Protein AF-A0A7C6S6N4-F1 (afdb_monomer_lite)

Foldseek 3Di:
DDADPVRHDDPVVVVVVVLVVLLVVCVLLPNDLVVNCVVNVHDSVVSVVVSVVCCVVCVVSVVLLVVLLVCCCVVQWAAAPVGDIDGQVLSVDDQKDKFFQDQDQPDPDVPDPPGDRDRDDDPVVVVVLVVQCVPDDPVSNVVSQVVCVVVRMHMDGSNVSNSVSSSVRSNCHVLVNQVQLQVQLVVLCVPDPVCVVQVWDFDDDDRNDTDIDGDLVCQVVNQVVSQVSSQVSCVVDPDRDGDDGFDAPDVVHDGDPRD

pLDDT: mean 85.21, std 11.2, range [48.12, 97.06]

Sequence (259 aa):
MEFRPDGTINPEGAARRQKSKAIVLGVCYGKGVPAIAEDLGISREEAQQIYDQIMRAFPGLERFMIESQNMARELGYVDTVWGRKRRLPNMQLDRYEFTYSGKTSANFDPLDFDQEVSNEVPEGIKRKYSAMLDRASWSEKQRIIAQARTEGIIIKDNSGLIAEATRQCVNSRIQGSAADMTKKAMLLVGKDSQLREWGFRLLLTVHDELIGECPKENAKQVAERFSALMIEAAKDLDVPSKCDVVITERWYGDPLDIA

Structure (mmCIF, N/CA/C/O backbone):
data_AF-A0A7C6S6N4-F1
#
_entry.id   AF-A0A7C6S6N4-F1
#
loop_
_atom_site.group_PDB
_atom_site.id
_atom_site.type_symbol
_atom_site.label_atom_id
_atom_site.label_alt_id
_atom_site.label_comp_id
_atom_site.label_asym_id
_atom_site.label_entity_id
_atom_site.label_seq_id
_atom_site.pdbx_PDB_ins_code
_atom_site.Cartn_x
_atom_site.Cartn_y
_atom_site.Cartn_z
_atom_site.occupancy
_atom_site.B_iso_or_equiv
_atom_site.auth_seq_id
_atom_site.auth_comp_id
_atom_site.auth_asym_id
_atom_site.auth_atom_id
_atom_site.pdbx_PDB_model_num
ATOM 1 N N . MET A 1 1 ? 14.854 18.339 -9.910 1.00 53.81 1 MET A N 1
ATOM 2 C CA . MET A 1 1 ? 15.479 19.412 -9.109 1.00 53.81 1 MET A CA 1
ATOM 3 C C . MET A 1 1 ? 14.555 20.609 -9.198 1.00 53.81 1 MET A C 1
ATOM 5 O O . MET A 1 1 ? 13.972 20.792 -10.260 1.00 53.81 1 MET A O 1
ATOM 9 N N . GLU A 1 2 ? 14.341 21.356 -8.115 1.00 54.84 2 GLU A N 1
ATOM 10 C CA . GLU A 1 2 ? 13.719 22.675 -8.272 1.00 54.84 2 GLU A CA 1
ATOM 11 C C . GLU A 1 2 ? 14.791 23.594 -8.846 1.00 54.84 2 GLU A C 1
ATOM 13 O O . GLU A 1 2 ? 15.892 23.683 -8.300 1.00 54.84 2 GLU A O 1
ATOM 18 N N . PHE A 1 3 ? 14.481 24.217 -9.972 1.00 64.62 3 PHE A N 1
ATOM 19 C CA . PHE A 1 3 ? 15.328 25.234 -10.563 1.00 64.62 3 PHE A CA 1
ATOM 20 C C . PHE A 1 3 ? 14.752 26.585 -10.172 1.00 64.62 3 PHE A C 1
ATOM 22 O O . PHE A 1 3 ? 13.534 26.781 -10.186 1.00 64.62 3 PHE A O 1
ATOM 29 N N . ARG A 1 4 ? 15.622 27.509 -9.781 1.00 69.25 4 ARG A N 1
ATOM 30 C CA . ARG A 1 4 ? 15.234 28.911 -9.661 1.00 69.25 4 ARG A CA 1
ATOM 31 C C . ARG A 1 4 ? 14.822 29.434 -11.050 1.00 69.25 4 ARG A C 1
ATOM 33 O O . ARG A 1 4 ? 15.169 28.819 -12.059 1.00 69.25 4 ARG A O 1
ATOM 40 N N . PRO A 1 5 ? 14.104 30.568 -11.135 1.00 68.25 5 PRO A N 1
ATOM 41 C CA . PRO A 1 5 ? 13.734 31.174 -12.418 1.00 68.25 5 PRO A CA 1
ATOM 42 C C . PRO A 1 5 ? 14.927 31.455 -13.351 1.00 68.25 5 PRO A C 1
ATOM 44 O O . PRO A 1 5 ? 14.743 31.591 -14.554 1.00 68.25 5 PRO A O 1
ATOM 47 N N . ASP A 1 6 ? 16.141 31.521 -12.798 1.00 72.62 6 ASP A N 1
ATOM 48 C CA . ASP A 1 6 ? 17.414 31.701 -13.504 1.00 72.62 6 ASP A CA 1
ATOM 49 C C . ASP A 1 6 ? 18.061 30.383 -13.993 1.00 72.62 6 ASP A C 1
ATOM 51 O O . ASP A 1 6 ? 19.164 30.402 -14.533 1.00 72.62 6 ASP A O 1
ATOM 55 N N . GLY A 1 7 ? 17.405 29.232 -13.800 1.00 67.81 7 GLY A N 1
ATOM 56 C CA . GLY A 1 7 ? 17.907 27.916 -14.205 1.00 67.81 7 GLY A CA 1
ATOM 57 C C . GLY A 1 7 ? 18.947 27.302 -13.261 1.00 67.81 7 GLY A C 1
ATOM 58 O O . GLY A 1 7 ? 19.410 26.189 -13.512 1.00 67.81 7 GLY A O 1
ATOM 59 N N . THR A 1 8 ? 19.304 27.969 -12.157 1.00 74.56 8 THR A N 1
ATOM 60 C CA . THR A 1 8 ? 20.223 27.405 -11.159 1.00 74.56 8 THR A CA 1
ATOM 61 C C . THR A 1 8 ? 19.518 26.389 -10.263 1.00 74.56 8 THR A C 1
ATOM 63 O O . THR A 1 8 ? 18.335 26.522 -9.935 1.00 74.56 8 THR A O 1
ATOM 66 N N . ILE A 1 9 ? 20.240 25.340 -9.857 1.00 69.56 9 ILE A N 1
ATOM 67 C CA . ILE A 1 9 ? 19.709 24.314 -8.953 1.00 69.56 9 ILE A CA 1
ATOM 68 C C . ILE A 1 9 ? 19.449 24.962 -7.593 1.00 69.56 9 ILE A C 1
ATOM 70 O O . ILE A 1 9 ? 20.357 25.541 -6.999 1.00 69.56 9 ILE A O 1
ATOM 74 N N . ASN A 1 10 ? 18.223 24.839 -7.083 1.00 73.62 10 ASN A N 1
ATOM 75 C CA . ASN A 1 10 ? 17.891 25.248 -5.728 1.00 73.62 10 ASN A CA 1
ATOM 76 C C . ASN A 1 10 ? 18.222 24.109 -4.741 1.00 73.62 10 ASN A C 1
ATOM 78 O O . ASN A 1 10 ? 17.453 23.142 -4.664 1.00 73.62 10 ASN A O 1
ATOM 82 N N . PRO A 1 11 ? 19.319 24.191 -3.959 1.00 70.00 11 PRO A N 1
ATOM 83 C CA . PRO A 1 11 ? 19.651 23.163 -2.973 1.00 70.00 11 PRO A CA 1
ATOM 84 C C . PRO A 1 11 ? 18.574 23.032 -1.883 1.00 70.00 11 PRO A C 1
ATOM 86 O O . PRO A 1 11 ? 18.312 21.927 -1.409 1.00 70.00 11 PRO A O 1
ATOM 89 N N . GLU A 1 12 ? 17.866 24.117 -1.551 1.00 74.25 12 GLU A N 1
ATOM 90 C CA . GLU A 1 12 ? 16.744 24.085 -0.601 1.00 74.25 12 GLU A CA 1
ATOM 91 C C . GLU A 1 12 ? 15.544 23.303 -1.148 1.00 74.25 12 GLU A C 1
ATOM 93 O O . GLU A 1 12 ? 14.796 22.684 -0.389 1.00 74.25 12 GLU A O 1
ATOM 98 N N . GLY A 1 13 ? 15.391 23.254 -2.473 1.00 72.69 13 GLY A N 1
ATOM 99 C CA . GLY A 1 13 ? 14.337 22.495 -3.137 1.00 72.69 13 GLY A CA 1
ATOM 100 C C . GLY A 1 13 ? 14.489 20.985 -2.962 1.00 72.69 13 GLY A C 1
ATOM 101 O O . GLY A 1 13 ? 13.494 20.268 -2.873 1.00 72.69 13 GLY A O 1
ATOM 102 N N . ALA A 1 14 ? 15.722 20.478 -2.840 1.00 73.31 14 ALA A N 1
ATOM 103 C CA . ALA A 1 14 ? 15.957 19.068 -2.529 1.00 73.31 14 ALA A CA 1
ATOM 104 C C . ALA A 1 14 ? 15.468 18.719 -1.111 1.00 73.31 14 ALA A C 1
ATOM 106 O O . ALA A 1 14 ? 14.735 17.742 -0.936 1.00 73.31 14 ALA A O 1
ATOM 107 N N . ALA A 1 15 ? 15.795 19.561 -0.125 1.00 76.38 15 ALA A N 1
ATOM 108 C CA . ALA A 1 15 ? 15.336 19.403 1.255 1.00 76.38 15 ALA A CA 1
ATOM 109 C C . ALA A 1 15 ? 13.809 19.547 1.368 1.00 76.38 15 ALA A C 1
ATOM 111 O O . ALA A 1 15 ? 13.148 18.736 2.022 1.00 76.38 15 ALA A O 1
ATOM 112 N N . ARG A 1 16 ? 13.220 20.532 0.676 1.00 78.75 16 ARG A N 1
ATOM 113 C CA . ARG A 1 16 ? 11.764 20.716 0.608 1.00 78.75 16 ARG A CA 1
ATOM 114 C C . ARG A 1 16 ? 11.074 19.504 -0.012 1.00 78.75 16 ARG A C 1
ATOM 116 O O . ARG A 1 16 ? 10.134 18.981 0.578 1.00 78.75 16 ARG A O 1
ATOM 123 N N . ARG A 1 17 ? 11.575 19.002 -1.146 1.00 80.31 17 ARG A N 1
ATOM 124 C CA . ARG A 1 17 ? 11.053 17.795 -1.804 1.00 80.31 17 ARG A CA 1
ATOM 125 C C . ARG A 1 17 ? 11.092 16.587 -0.876 1.00 80.31 17 ARG A C 1
ATOM 127 O O . ARG A 1 17 ? 10.136 15.817 -0.852 1.00 80.31 17 ARG A O 1
ATOM 134 N N . GLN A 1 18 ? 12.175 16.410 -0.121 1.00 76.56 18 GLN A N 1
ATOM 135 C CA . GLN A 1 18 ? 12.293 15.307 0.829 1.00 76.56 18 GLN A CA 1
ATOM 136 C C . GLN A 1 18 ? 11.229 15.398 1.930 1.00 76.56 18 GLN A C 1
ATOM 138 O O . GLN A 1 18 ? 10.544 14.407 2.186 1.00 76.56 18 GLN A O 1
ATOM 143 N N . LYS A 1 19 ? 11.020 16.591 2.507 1.00 78.56 19 LYS A N 1
ATOM 144 C CA . LYS A 1 19 ? 9.951 16.840 3.490 1.00 78.56 19 LYS A CA 1
ATOM 145 C C . LYS A 1 19 ? 8.563 16.572 2.901 1.00 78.56 19 LYS A C 1
ATOM 147 O O . LYS A 1 19 ? 7.781 15.830 3.487 1.00 78.56 19 LYS A O 1
ATOM 152 N N . SER A 1 20 ? 8.274 17.098 1.709 1.00 82.31 20 SER A N 1
ATOM 153 C CA . SER A 1 20 ? 7.000 16.857 1.020 1.00 82.31 20 SER A CA 1
ATOM 154 C C . SER A 1 20 ? 6.770 15.374 0.725 1.00 82.31 20 SER A C 1
ATOM 156 O O . SER A 1 20 ? 5.669 14.876 0.938 1.00 82.31 20 SER A O 1
ATOM 158 N N . LYS A 1 21 ? 7.804 14.640 0.292 1.00 82.06 21 LYS A N 1
ATOM 159 C CA . LYS A 1 21 ? 7.722 13.192 0.053 1.00 82.06 21 LYS A CA 1
ATOM 160 C C . LYS A 1 21 ? 7.387 12.433 1.338 1.00 82.06 21 LYS A C 1
ATOM 162 O O . LYS A 1 21 ? 6.532 11.553 1.300 1.00 82.06 21 LYS A O 1
ATOM 167 N N . ALA A 1 22 ? 8.029 12.773 2.456 1.00 77.50 22 ALA A N 1
ATOM 168 C CA . ALA A 1 22 ? 7.752 12.147 3.748 1.00 77.50 22 ALA A CA 1
ATOM 169 C C . ALA A 1 22 ? 6.291 12.358 4.177 1.00 77.50 22 ALA A C 1
ATOM 171 O O . ALA A 1 22 ? 5.629 11.403 4.577 1.00 77.50 22 ALA A O 1
ATOM 172 N N . ILE A 1 23 ? 5.770 13.576 3.997 1.00 79.88 23 ILE A N 1
ATOM 173 C CA . ILE A 1 23 ? 4.375 13.916 4.296 1.00 79.88 23 ILE A CA 1
ATOM 174 C C . ILE A 1 23 ? 3.411 13.119 3.418 1.00 79.88 23 ILE A C 1
ATOM 176 O O . ILE A 1 23 ? 2.546 12.424 3.940 1.00 79.88 23 ILE A O 1
ATOM 180 N N . VAL A 1 24 ? 3.571 13.186 2.092 1.00 80.12 24 VAL A N 1
ATOM 181 C CA . VAL A 1 24 ? 2.657 12.527 1.144 1.00 80.12 24 VAL A CA 1
ATOM 182 C C . VAL A 1 24 ? 2.637 11.020 1.375 1.00 80.12 24 VAL A C 1
ATOM 184 O O . VAL A 1 24 ? 1.567 10.438 1.517 1.00 80.12 24 VAL A O 1
ATOM 187 N N . LEU A 1 25 ? 3.807 10.383 1.488 1.00 74.69 25 LEU A N 1
ATOM 188 C CA . LEU A 1 25 ? 3.876 8.946 1.754 1.00 74.69 25 LEU A CA 1
ATOM 189 C C . LEU A 1 25 ? 3.310 8.602 3.134 1.00 74.69 25 LEU A C 1
ATOM 191 O O . LEU A 1 25 ? 2.591 7.617 3.265 1.00 74.69 25 LEU A O 1
ATOM 195 N N . GLY A 1 26 ? 3.595 9.411 4.156 1.00 77.81 26 GLY A N 1
ATOM 196 C CA . GLY A 1 26 ? 3.059 9.204 5.495 1.00 77.81 26 GLY A CA 1
ATOM 197 C C . GLY A 1 26 ? 1.534 9.208 5.506 1.00 77.81 26 GLY A C 1
ATOM 198 O O . GLY A 1 26 ? 0.923 8.250 5.978 1.00 77.81 26 GLY A O 1
ATOM 199 N N . VAL A 1 27 ? 0.925 10.237 4.917 1.00 79.00 27 VAL A N 1
ATOM 200 C CA . VAL A 1 27 ? -0.533 10.369 4.829 1.00 79.00 27 VAL A CA 1
ATOM 201 C C . VAL A 1 27 ? -1.135 9.237 3.992 1.00 79.00 27 VAL A C 1
ATOM 203 O O . VAL A 1 27 ? -2.059 8.568 4.451 1.00 79.00 27 VAL A O 1
ATOM 206 N N . CYS A 1 28 ? -0.580 8.947 2.809 1.00 75.06 28 CYS A N 1
ATOM 207 C CA . CYS A 1 28 ? -1.076 7.871 1.947 1.00 75.06 28 CYS A CA 1
ATOM 208 C C . CYS A 1 28 ? -1.006 6.492 2.622 1.00 75.06 28 CYS A C 1
ATOM 210 O O . CYS A 1 28 ? -1.909 5.683 2.443 1.00 75.06 28 CYS A O 1
ATOM 212 N N . TYR A 1 29 ? 0.015 6.216 3.437 1.00 73.12 29 TYR A N 1
ATOM 213 C CA . TYR A 1 29 ? 0.140 4.942 4.157 1.00 73.12 29 TYR A CA 1
ATOM 214 C C . TYR A 1 29 ? -0.589 4.908 5.506 1.00 73.12 29 TYR A C 1
ATOM 216 O O . TYR A 1 29 ? -0.396 3.973 6.285 1.00 73.12 29 TYR A O 1
ATOM 224 N N . GLY A 1 30 ? -1.439 5.897 5.791 1.00 73.31 30 GLY A N 1
ATOM 225 C CA . GLY A 1 30 ? -2.236 5.938 7.014 1.00 73.31 30 GLY A CA 1
ATOM 226 C C . GLY A 1 30 ? -1.405 6.182 8.274 1.00 73.31 30 GLY A C 1
ATOM 227 O O . GLY A 1 30 ? -1.806 5.756 9.361 1.00 73.31 30 GLY A O 1
ATOM 228 N N . LYS A 1 31 ? -0.241 6.843 8.168 1.00 79.44 31 LYS A N 1
ATOM 229 C CA . LYS A 1 31 ? 0.455 7.350 9.356 1.00 79.44 31 LYS A CA 1
ATOM 230 C C . LYS A 1 31 ? -0.435 8.389 10.034 1.00 79.44 31 LYS A C 1
ATOM 232 O O . LYS A 1 31 ? -0.963 9.293 9.393 1.00 79.44 31 LYS A O 1
ATOM 237 N N . GLY A 1 32 ? -0.583 8.258 11.349 1.00 78.50 32 GLY A N 1
ATOM 238 C CA . GLY A 1 32 ? -1.271 9.263 12.149 1.00 78.50 32 GLY A CA 1
ATOM 239 C C . GLY A 1 32 ? -0.436 10.537 12.286 1.00 78.50 32 GLY A C 1
ATOM 240 O O . GLY A 1 32 ? 0.790 10.505 12.178 1.00 78.50 32 GLY A O 1
ATOM 241 N N . VAL A 1 33 ? -1.106 11.637 12.623 1.00 84.00 33 VAL A N 1
ATOM 242 C CA . VAL A 1 33 ? -0.498 12.948 12.908 1.00 84.00 33 VAL A CA 1
ATOM 243 C C . VAL A 1 33 ? 0.701 12.881 13.871 1.00 84.00 33 VAL A C 1
ATOM 245 O O . VAL A 1 33 ? 1.697 13.545 13.592 1.00 84.00 33 VAL A O 1
ATOM 248 N N . PRO A 1 34 ? 0.709 12.047 14.937 1.00 84.25 34 PRO A N 1
ATOM 249 C CA . PRO A 1 34 ? 1.883 11.928 15.803 1.00 84.25 34 PRO A CA 1
ATOM 250 C C . PRO A 1 34 ? 3.148 11.443 15.083 1.00 84.25 34 PRO A C 1
ATOM 252 O O . PRO A 1 34 ? 4.225 11.958 15.353 1.00 84.25 34 PRO A O 1
ATOM 255 N N . ALA A 1 35 ? 3.018 10.490 14.155 1.00 82.38 35 ALA A N 1
ATOM 256 C CA . ALA A 1 35 ? 4.155 9.974 13.394 1.00 82.38 35 ALA A CA 1
ATOM 257 C C . ALA A 1 35 ? 4.635 10.988 12.343 1.00 82.38 35 ALA A C 1
ATOM 259 O O . ALA A 1 35 ? 5.828 11.098 12.095 1.00 82.38 35 ALA A O 1
ATOM 260 N N . ILE A 1 36 ? 3.714 11.768 11.764 1.00 83.19 36 ILE A N 1
ATOM 261 C CA . ILE A 1 36 ? 4.059 12.872 10.854 1.00 83.19 36 ILE A CA 1
ATOM 262 C C . ILE A 1 36 ? 4.844 13.960 11.600 1.00 83.19 36 ILE A C 1
ATOM 264 O O . ILE A 1 36 ? 5.827 14.474 11.073 1.00 83.19 36 ILE A O 1
ATOM 268 N N . ALA A 1 37 ? 4.435 14.293 12.829 1.00 86.88 37 ALA A N 1
ATOM 269 C CA . ALA A 1 37 ? 5.137 15.260 13.669 1.00 86.88 37 ALA A CA 1
ATOM 270 C C . ALA A 1 37 ? 6.576 14.810 13.978 1.00 86.88 37 ALA A C 1
ATOM 272 O O . ALA A 1 37 ? 7.504 15.609 13.870 1.00 86.88 37 ALA A O 1
ATOM 273 N N . GLU A 1 38 ? 6.760 13.526 14.301 1.00 86.38 38 GLU A N 1
ATOM 274 C CA . GLU A 1 38 ? 8.070 12.923 14.570 1.00 86.38 38 GLU A CA 1
ATOM 275 C C . GLU A 1 38 ? 8.969 12.904 13.325 1.00 86.38 38 GLU A C 1
ATOM 277 O O . GLU A 1 38 ? 10.096 13.392 13.385 1.00 86.38 38 GLU A O 1
ATOM 282 N N . ASP A 1 39 ? 8.454 12.436 12.182 1.00 81.06 39 ASP A N 1
ATOM 283 C CA . ASP A 1 39 ? 9.203 12.367 10.916 1.00 81.06 39 ASP A CA 1
ATOM 284 C C . ASP A 1 39 ? 9.700 13.749 10.446 1.00 81.06 39 ASP A C 1
ATOM 286 O O . ASP A 1 39 ? 10.727 13.860 9.772 1.00 81.06 39 ASP A O 1
ATOM 290 N N . LEU A 1 40 ? 8.955 14.810 10.767 1.00 81.88 40 LEU A N 1
ATOM 291 C CA . LEU A 1 40 ? 9.272 16.185 10.378 1.00 81.88 40 LEU A CA 1
ATOM 292 C C . LEU A 1 40 ? 10.000 16.986 11.463 1.00 81.88 40 LEU A C 1
ATOM 294 O O . LEU A 1 40 ? 10.500 18.072 11.159 1.00 81.88 40 LEU A O 1
ATOM 298 N N . GLY A 1 41 ? 10.043 16.487 12.700 1.00 85.31 41 GLY A N 1
ATOM 299 C CA . GLY A 1 41 ? 10.565 17.218 13.854 1.00 85.31 41 GLY A CA 1
ATOM 300 C C . GLY A 1 41 ? 9.774 18.490 14.185 1.00 85.31 41 GLY A C 1
ATOM 301 O O . GLY A 1 41 ? 10.379 19.493 14.558 1.00 85.31 41 GLY A O 1
ATOM 302 N N . ILE A 1 42 ? 8.447 18.473 14.011 1.00 87.56 42 ILE A N 1
ATOM 303 C CA . ILE A 1 42 ? 7.550 19.623 14.250 1.00 87.56 42 ILE A CA 1
ATOM 304 C C . ILE A 1 42 ? 6.564 19.350 15.392 1.00 87.56 42 ILE A C 1
ATOM 306 O O . ILE A 1 42 ? 6.443 18.222 15.876 1.00 87.56 42 ILE A O 1
ATOM 310 N N . SER A 1 43 ? 5.828 20.376 15.827 1.00 92.12 43 SER A N 1
ATOM 311 C CA . SER A 1 43 ? 4.791 20.201 16.846 1.00 92.12 43 SER A CA 1
ATOM 312 C C . SER A 1 43 ? 3.596 19.387 16.324 1.00 92.12 43 SER A C 1
ATOM 314 O O . SER A 1 43 ? 3.310 19.333 15.125 1.00 92.12 43 SER A O 1
ATOM 316 N N . ARG A 1 44 ? 2.846 18.759 17.241 1.00 88.75 44 ARG A N 1
ATOM 317 C CA . ARG A 1 44 ? 1.617 18.024 16.883 1.00 88.75 44 ARG A CA 1
ATOM 318 C C . ARG A 1 44 ? 0.555 18.928 16.257 1.00 88.75 44 ARG A C 1
ATOM 320 O O . ARG A 1 44 ? -0.186 18.468 15.396 1.00 88.75 44 ARG A O 1
ATOM 327 N N . GLU A 1 45 ? 0.488 20.184 16.685 1.00 91.25 45 GLU A N 1
ATOM 328 C CA . GLU A 1 45 ? -0.463 21.173 16.171 1.00 91.25 45 GLU A CA 1
ATOM 329 C C . GLU A 1 45 ? -0.142 21.537 14.719 1.00 91.25 45 GLU A C 1
ATOM 331 O O . GLU A 1 45 ? -1.025 21.493 13.865 1.00 91.25 45 GLU A O 1
ATOM 336 N N . GLU A 1 46 ? 1.130 21.797 14.408 1.00 87.75 46 GLU A N 1
ATOM 337 C CA . GLU A 1 46 ? 1.573 22.051 13.032 1.00 87.75 46 GLU A CA 1
ATOM 338 C C . GLU A 1 46 ? 1.358 20.826 12.135 1.00 87.75 46 GLU A C 1
ATOM 340 O O . GLU A 1 46 ? 0.874 20.953 11.010 1.00 87.75 46 GLU A O 1
ATOM 345 N N . ALA A 1 47 ? 1.651 19.621 12.635 1.00 87.75 47 ALA A N 1
ATOM 346 C CA . ALA A 1 47 ? 1.400 18.389 11.893 1.00 87.75 47 ALA A CA 1
ATOM 347 C C . ALA A 1 47 ? -0.096 18.183 11.599 1.00 87.75 47 ALA A C 1
ATOM 349 O O . ALA A 1 47 ? -0.445 17.747 10.500 1.00 87.75 47 ALA A O 1
ATOM 350 N N . GLN A 1 48 ? -0.979 18.528 12.544 1.00 88.81 48 GLN A N 1
ATOM 351 C CA . GLN A 1 48 ? -2.428 18.484 12.338 1.00 88.81 48 GLN A CA 1
ATOM 352 C C . GLN A 1 48 ? -2.859 19.481 11.259 1.00 88.81 48 GLN A C 1
ATOM 354 O O . GLN A 1 48 ? -3.594 19.111 10.350 1.00 88.81 48 GLN A O 1
ATOM 359 N N . GLN A 1 49 ? -2.345 20.713 11.294 1.00 90.38 49 GLN A N 1
ATOM 360 C CA . GLN A 1 49 ? -2.652 21.716 10.271 1.00 90.38 49 GLN A CA 1
ATOM 361 C C . GLN A 1 49 ? -2.226 21.260 8.871 1.00 90.38 49 GLN A C 1
ATOM 363 O O . GLN A 1 49 ? -2.979 21.434 7.913 1.00 90.38 49 GLN A O 1
ATOM 368 N N . ILE A 1 50 ? -1.041 20.654 8.741 1.00 86.38 50 ILE A N 1
ATOM 369 C CA . ILE A 1 50 ? -0.562 20.091 7.470 1.00 86.38 50 ILE A CA 1
ATOM 370 C C . ILE A 1 50 ? -1.489 18.966 7.001 1.00 86.38 50 ILE A C 1
ATOM 372 O O . ILE A 1 50 ? -1.876 18.935 5.832 1.00 86.38 50 ILE A O 1
ATOM 376 N N . TYR A 1 51 ? -1.863 18.057 7.903 1.00 87.44 51 TYR A N 1
ATOM 377 C CA . TYR A 1 51 ? -2.780 16.964 7.596 1.00 87.44 51 TYR A CA 1
ATOM 378 C C . TYR A 1 51 ? -4.131 17.491 7.086 1.00 87.44 51 TYR A C 1
ATOM 380 O O . TYR A 1 51 ? -4.589 17.083 6.017 1.00 87.44 51 TYR A O 1
ATOM 388 N N . ASP A 1 52 ? -4.722 18.456 7.791 1.00 88.31 52 ASP A N 1
ATOM 389 C CA . ASP A 1 52 ? -6.018 19.046 7.446 1.00 88.31 52 ASP A CA 1
ATOM 390 C C . ASP A 1 52 ? -5.972 19.779 6.099 1.00 88.31 52 ASP A C 1
ATOM 392 O O . ASP A 1 52 ? -6.906 19.689 5.298 1.00 88.31 52 ASP A O 1
ATOM 396 N N . GLN A 1 53 ? -4.874 20.486 5.813 1.00 89.25 53 GLN A N 1
ATOM 397 C CA . GLN A 1 53 ? -4.665 21.140 4.520 1.00 89.25 53 GLN A CA 1
ATOM 398 C C . GLN A 1 53 ? -4.607 20.127 3.373 1.00 89.25 53 GLN A C 1
ATOM 400 O O . GLN A 1 53 ? -5.181 20.380 2.314 1.00 89.25 53 GLN A O 1
ATOM 405 N N . ILE A 1 54 ? -3.964 18.973 3.576 1.00 87.56 54 ILE A N 1
ATOM 406 C CA . ILE A 1 54 ? -3.884 17.912 2.563 1.00 87.56 54 ILE A CA 1
ATOM 407 C C . ILE A 1 54 ? -5.250 17.276 2.337 1.00 87.56 54 ILE A C 1
ATOM 409 O O . ILE A 1 54 ? -5.653 17.136 1.186 1.00 87.56 54 ILE A O 1
ATOM 413 N N . MET A 1 55 ? -5.982 16.933 3.401 1.00 87.12 55 MET A N 1
ATOM 414 C CA . MET A 1 55 ? -7.333 16.374 3.265 1.00 87.12 55 MET A CA 1
ATOM 415 C C . MET A 1 55 ? -8.266 17.351 2.537 1.00 87.12 55 MET A C 1
ATOM 417 O O . MET A 1 55 ? -9.007 16.950 1.643 1.00 87.12 55 MET A O 1
ATOM 421 N N . ARG A 1 56 ? -8.157 18.654 2.833 1.00 91.19 56 ARG A N 1
ATOM 422 C CA . ARG A 1 56 ? -8.921 19.703 2.143 1.00 91.19 56 ARG A CA 1
ATOM 423 C C . ARG A 1 56 ? -8.540 19.845 0.668 1.00 91.19 56 ARG A C 1
ATOM 425 O O . ARG A 1 56 ? -9.416 20.064 -0.162 1.00 91.19 56 ARG A O 1
ATOM 432 N N . ALA A 1 57 ? -7.252 19.760 0.341 1.00 91.38 57 ALA A N 1
ATOM 433 C CA . ALA A 1 57 ? -6.771 19.872 -1.035 1.00 91.38 57 ALA A CA 1
ATOM 434 C C . ALA A 1 57 ? -7.081 18.619 -1.875 1.00 91.38 57 ALA A C 1
ATOM 436 O O . ALA A 1 57 ? -7.320 18.731 -3.076 1.00 91.38 57 ALA A O 1
ATOM 437 N N . PHE A 1 58 ? -7.101 17.437 -1.251 1.00 90.31 58 PHE A N 1
ATOM 438 C CA . PHE A 1 58 ? -7.282 16.142 -1.909 1.00 90.31 58 PHE A CA 1
ATOM 439 C C . PHE A 1 58 ? -8.451 15.350 -1.293 1.00 90.31 58 PHE A C 1
ATOM 441 O O . PHE A 1 58 ? -8.234 14.292 -0.698 1.00 90.31 58 PHE A O 1
ATOM 448 N N . PRO A 1 59 ? -9.710 15.788 -1.480 1.00 91.69 59 PRO A N 1
ATOM 449 C CA . PRO A 1 59 ? -10.878 15.136 -0.873 1.00 91.69 59 PRO A CA 1
ATOM 450 C C . PRO A 1 59 ? -11.075 13.682 -1.338 1.00 91.69 59 PRO A C 1
ATOM 452 O O . PRO A 1 59 ? -11.619 12.851 -0.611 1.00 91.69 59 PRO A O 1
ATOM 455 N N . GLY A 1 60 ? -10.594 13.334 -2.538 1.00 91.38 60 GLY A N 1
ATOM 456 C CA . GLY A 1 60 ? -10.611 11.954 -3.031 1.00 91.38 60 GLY A CA 1
ATOM 457 C C . GLY A 1 60 ? -9.767 10.993 -2.185 1.00 91.38 60 GLY A C 1
ATOM 458 O O . GLY A 1 60 ? -10.121 9.822 -2.066 1.00 91.38 60 GLY A O 1
ATOM 459 N N . LEU A 1 61 ? -8.692 11.482 -1.554 1.00 88.69 61 LEU A N 1
ATOM 460 C CA . LEU A 1 61 ? -7.852 10.680 -0.664 1.00 88.69 61 LEU A CA 1
ATOM 461 C C . LEU A 1 61 ? -8.596 10.330 0.626 1.00 88.69 61 LEU A C 1
ATOM 463 O O . LEU A 1 61 ? -8.618 9.167 1.024 1.00 88.69 61 LEU A O 1
ATOM 467 N N . GLU A 1 62 ? -9.246 11.315 1.245 1.00 87.62 62 GLU A N 1
ATOM 468 C CA . GLU A 1 62 ? -10.061 11.102 2.443 1.00 87.62 62 GLU A CA 1
ATOM 469 C C . GLU A 1 62 ? -11.190 10.102 2.165 1.00 87.62 62 GLU A C 1
ATOM 471 O O . GLU A 1 62 ? -11.355 9.118 2.891 1.00 87.62 62 GLU A O 1
ATOM 476 N N . ARG A 1 63 ? -11.902 10.293 1.047 1.00 92.06 63 ARG A N 1
ATOM 477 C CA . ARG A 1 63 ? -12.948 9.372 0.598 1.00 92.06 63 ARG A CA 1
ATOM 478 C C . ARG A 1 63 ? -12.417 7.948 0.434 1.00 92.06 63 ARG A C 1
ATOM 480 O O . ARG A 1 63 ? -13.006 7.014 0.974 1.00 92.06 63 ARG A O 1
ATOM 487 N N . PHE A 1 64 ? -11.279 7.783 -0.239 1.00 91.44 64 PHE A N 1
ATOM 488 C CA . PHE A 1 64 ? -10.634 6.482 -0.410 1.00 91.44 64 PHE A CA 1
ATOM 489 C C . PHE A 1 64 ? -10.285 5.823 0.931 1.00 91.44 64 PHE A C 1
ATOM 491 O O . PHE A 1 64 ? -10.490 4.618 1.102 1.00 91.44 64 PHE A O 1
ATOM 498 N N . MET A 1 65 ? -9.780 6.588 1.903 1.00 89.94 65 MET A N 1
ATOM 499 C CA . MET A 1 65 ? -9.457 6.069 3.235 1.00 89.94 65 MET A CA 1
ATOM 500 C C . MET A 1 65 ? -10.709 5.589 3.976 1.00 89.94 65 MET A C 1
ATOM 502 O O . MET A 1 65 ? -10.691 4.493 4.540 1.00 89.94 65 MET A O 1
ATOM 506 N N . ILE A 1 66 ? -11.790 6.371 3.945 1.00 90.69 66 ILE A N 1
ATOM 507 C CA . ILE A 1 66 ? -13.066 6.031 4.591 1.00 90.69 66 ILE A CA 1
ATOM 508 C C . ILE A 1 66 ? -13.681 4.785 3.947 1.00 90.69 66 ILE A C 1
ATOM 510 O O . ILE A 1 66 ? -14.010 3.831 4.651 1.00 90.69 66 ILE A O 1
ATOM 514 N N . GLU A 1 67 ? -13.774 4.746 2.617 1.00 93.19 67 GLU A N 1
ATOM 515 C CA . GLU A 1 67 ? -14.322 3.603 1.877 1.00 93.19 67 GLU A CA 1
ATOM 516 C C . GLU A 1 67 ? -13.522 2.321 2.142 1.00 93.19 67 GLU A C 1
ATOM 518 O O . GLU A 1 67 ? -14.103 1.264 2.375 1.00 93.19 67 GLU A O 1
ATOM 523 N N . SER A 1 68 ? -12.188 2.415 2.197 1.00 92.81 68 SER A N 1
ATOM 524 C CA . SER A 1 68 ? -11.321 1.271 2.520 1.00 92.81 68 SER A CA 1
ATOM 525 C C . SER A 1 68 ? -11.591 0.714 3.918 1.00 92.81 68 SER A C 1
ATOM 527 O O . SER A 1 68 ? -11.595 -0.500 4.115 1.00 92.81 68 SER A O 1
ATOM 529 N N . GLN A 1 69 ? -11.803 1.593 4.900 1.00 91.81 69 GLN A N 1
ATOM 530 C CA . GLN A 1 69 ? -12.115 1.179 6.266 1.00 91.81 69 GLN A CA 1
ATOM 531 C C . GLN A 1 69 ? -13.511 0.568 6.361 1.00 91.81 69 GLN A C 1
ATOM 533 O O . GLN A 1 69 ? -13.672 -0.453 7.023 1.00 91.81 69 GLN A O 1
ATOM 538 N N . ASN A 1 70 ? -14.503 1.159 5.694 1.00 93.31 70 ASN A N 1
ATOM 539 C CA . ASN A 1 70 ? -15.872 0.646 5.686 1.00 93.31 70 ASN A CA 1
ATOM 540 C C . ASN A 1 70 ? -15.937 -0.735 5.031 1.00 93.31 70 ASN A C 1
ATOM 542 O O . ASN A 1 70 ? -16.486 -1.656 5.626 1.00 93.31 70 ASN A O 1
ATOM 546 N N . MET A 1 71 ? -15.255 -0.920 3.897 1.00 93.56 71 MET A N 1
ATOM 547 C CA . MET A 1 71 ? -15.113 -2.228 3.254 1.00 93.56 71 MET A CA 1
ATOM 548 C C . MET A 1 71 ? -14.538 -3.274 4.220 1.00 93.56 71 MET A C 1
ATOM 550 O O . MET A 1 71 ? -15.056 -4.385 4.315 1.00 93.56 71 MET A O 1
ATOM 554 N N . ALA A 1 72 ? -13.503 -2.919 4.986 1.00 94.12 72 ALA A N 1
ATOM 555 C CA . ALA A 1 72 ? -12.909 -3.834 5.953 1.00 94.12 72 ALA A CA 1
ATOM 556 C C . ALA A 1 72 ? -13.831 -4.142 7.148 1.00 94.12 72 ALA A C 1
ATOM 558 O O . ALA A 1 72 ? -13.806 -5.267 7.641 1.00 94.12 72 ALA A O 1
ATOM 559 N N . ARG A 1 73 ? -14.641 -3.177 7.606 1.00 92.81 73 ARG A N 1
ATOM 560 C CA . ARG A 1 73 ? -15.633 -3.377 8.682 1.00 92.81 73 ARG A CA 1
ATOM 561 C C . ARG A 1 73 ? -16.792 -4.265 8.229 1.00 92.81 73 ARG A C 1
ATOM 563 O O . ARG A 1 73 ? -17.200 -5.160 8.960 1.00 92.81 73 ARG A O 1
ATOM 570 N N . GLU A 1 74 ? -17.297 -4.048 7.020 1.00 93.06 74 GLU A N 1
ATOM 571 C CA . GLU A 1 74 ? -18.459 -4.770 6.495 1.00 93.06 74 GLU A CA 1
ATOM 572 C C . GLU A 1 74 ? -18.085 -6.170 5.994 1.00 93.06 74 GLU A C 1
ATOM 574 O O . GLU A 1 74 ? -18.731 -7.155 6.344 1.00 93.06 74 GLU A O 1
ATOM 579 N N . LEU A 1 75 ? -17.015 -6.280 5.202 1.00 93.12 75 LEU A N 1
ATOM 580 C CA . LEU A 1 75 ? -16.639 -7.525 4.523 1.00 93.12 75 LEU A CA 1
ATOM 581 C C . LEU A 1 75 ? -15.534 -8.312 5.245 1.00 93.12 75 LEU A C 1
ATOM 583 O O . LEU A 1 75 ? -15.267 -9.464 4.890 1.00 93.12 75 LEU A O 1
ATOM 587 N N . GLY A 1 76 ? -14.830 -7.699 6.202 1.00 93.62 76 GLY A N 1
ATOM 588 C CA . GLY A 1 76 ? -13.673 -8.302 6.876 1.00 93.62 76 GLY A CA 1
ATOM 589 C C . GLY A 1 76 ? -12.404 -8.358 6.014 1.00 93.62 76 GLY A C 1
ATOM 590 O O . GLY A 1 76 ? -11.439 -9.055 6.350 1.00 93.62 76 GLY A O 1
ATOM 591 N N . TYR A 1 77 ? -12.384 -7.678 4.863 1.00 94.88 77 TYR A N 1
ATOM 592 C CA . TYR A 1 77 ? -11.229 -7.618 3.966 1.00 94.88 77 TYR A CA 1
ATOM 593 C C . TYR A 1 77 ? -11.212 -6.346 3.119 1.00 94.88 77 TYR A C 1
ATOM 595 O O . TYR A 1 77 ? -12.238 -5.706 2.934 1.00 94.88 77 TYR A O 1
ATOM 603 N N . VAL A 1 78 ? -10.043 -6.031 2.563 1.00 95.75 78 VAL A N 1
ATOM 604 C CA . VAL A 1 78 ? -9.870 -5.039 1.490 1.00 95.75 78 VAL A CA 1
ATOM 605 C C . VAL A 1 78 ? -9.273 -5.707 0.257 1.00 95.75 78 VAL A C 1
ATOM 607 O O . VAL A 1 78 ? -8.592 -6.730 0.386 1.00 95.75 78 VAL A O 1
ATOM 610 N N . ASP A 1 79 ? -9.503 -5.153 -0.927 1.00 95.31 79 ASP A N 1
ATOM 611 C CA . ASP A 1 79 ? -8.904 -5.618 -2.176 1.00 95.31 79 ASP A CA 1
ATOM 612 C C . ASP A 1 79 ? -8.024 -4.561 -2.861 1.00 95.31 79 ASP A C 1
ATOM 614 O O . ASP A 1 79 ? -8.132 -3.347 -2.649 1.00 95.31 79 ASP A O 1
ATOM 618 N N . THR A 1 80 ? -7.068 -5.061 -3.641 1.00 94.69 80 THR A N 1
ATOM 619 C CA . THR A 1 80 ? -6.248 -4.260 -4.554 1.00 94.69 80 THR A CA 1
ATOM 620 C C . THR A 1 80 ? -7.015 -3.949 -5.835 1.00 94.69 80 THR A C 1
ATOM 622 O O . THR A 1 80 ? -8.059 -4.544 -6.102 1.00 94.69 80 THR A O 1
ATOM 625 N N . VAL A 1 81 ? -6.462 -3.066 -6.674 1.00 92.56 81 VAL A N 1
ATOM 626 C CA . VAL A 1 81 ? -7.028 -2.729 -7.995 1.00 92.56 81 VAL A CA 1
ATOM 627 C C . VAL A 1 81 ? -7.300 -3.979 -8.846 1.00 92.56 81 VAL A C 1
ATOM 629 O O . VAL A 1 81 ? -8.295 -4.034 -9.559 1.00 92.56 81 VAL A O 1
ATOM 632 N N . TRP A 1 82 ? -6.462 -5.015 -8.729 1.00 93.88 82 TRP A N 1
ATOM 633 C CA . TRP A 1 82 ? -6.606 -6.276 -9.469 1.00 93.88 82 TRP A CA 1
ATOM 634 C C . TRP A 1 82 ? -7.254 -7.407 -8.651 1.00 93.88 82 TRP A C 1
ATOM 636 O O . TRP A 1 82 ? -7.145 -8.579 -9.007 1.00 93.88 82 TRP A O 1
ATOM 646 N N . GLY A 1 83 ? -7.944 -7.077 -7.555 1.00 93.50 83 GLY A N 1
ATOM 647 C CA . GLY A 1 83 ? -8.821 -8.003 -6.831 1.00 93.50 83 GLY A CA 1
ATOM 648 C C . GLY A 1 83 ? -8.135 -8.914 -5.809 1.00 93.50 83 GLY A C 1
ATOM 649 O O . GLY A 1 83 ? -8.777 -9.811 -5.251 1.00 93.50 83 GLY A O 1
ATOM 650 N N . ARG A 1 84 ? -6.845 -8.712 -5.508 1.00 94.94 84 ARG A N 1
ATOM 651 C CA . ARG A 1 84 ? -6.171 -9.490 -4.462 1.00 94.94 84 ARG A CA 1
ATOM 652 C C . ARG A 1 84 ? -6.683 -9.065 -3.090 1.00 94.94 84 ARG A C 1
ATOM 654 O O . ARG A 1 84 ? -6.551 -7.911 -2.696 1.00 94.94 84 ARG A O 1
ATOM 661 N N . LYS A 1 85 ? -7.202 -10.024 -2.323 1.00 95.19 85 LYS A N 1
ATOM 662 C CA . LYS A 1 85 ? -7.814 -9.768 -1.012 1.00 95.19 85 LYS A CA 1
ATOM 663 C C . LYS A 1 85 ? -6.789 -9.806 0.119 1.00 95.19 85 LYS A C 1
ATOM 665 O O . LYS A 1 85 ? -6.017 -10.758 0.242 1.00 95.19 85 LYS A O 1
ATOM 670 N N . ARG A 1 86 ? -6.842 -8.817 1.008 1.00 94.56 86 ARG A N 1
ATOM 671 C CA . ARG A 1 86 ? -6.186 -8.815 2.321 1.00 94.56 86 ARG A CA 1
ATOM 672 C C . ARG A 1 86 ? -7.261 -8.903 3.399 1.00 94.56 86 ARG A C 1
ATOM 674 O O . ARG A 1 86 ? -8.036 -7.970 3.580 1.00 94.56 86 ARG A O 1
ATOM 681 N N . ARG A 1 87 ? -7.299 -10.027 4.118 1.00 94.38 87 ARG A N 1
ATOM 682 C CA . ARG A 1 87 ? -8.216 -10.233 5.249 1.00 94.38 87 ARG A CA 1
ATOM 683 C C . ARG A 1 87 ? -7.749 -9.427 6.462 1.00 94.38 87 ARG A C 1
ATOM 685 O O . ARG A 1 87 ? -6.566 -9.465 6.798 1.00 94.38 87 ARG A O 1
ATOM 692 N N . LEU A 1 88 ? -8.677 -8.719 7.096 1.00 92.88 88 LEU A N 1
ATOM 693 C CA . LEU A 1 88 ? -8.454 -7.879 8.273 1.00 92.88 88 LEU A CA 1
ATOM 694 C C . LEU A 1 88 ? -9.580 -8.142 9.290 1.00 92.88 88 LEU A C 1
ATOM 696 O O . LEU A 1 88 ? -10.402 -7.260 9.526 1.00 92.88 88 LEU A O 1
ATOM 700 N N . PRO A 1 89 ? -9.639 -9.348 9.893 1.00 90.62 89 PRO A N 1
ATOM 701 C CA . PRO A 1 89 ? -10.735 -9.730 10.792 1.00 90.62 89 PRO A CA 1
ATOM 702 C C . PRO A 1 89 ? -10.844 -8.803 12.010 1.00 90.62 89 PRO A C 1
ATOM 704 O O . PRO A 1 89 ? -11.934 -8.556 12.509 1.00 90.62 89 PRO A O 1
ATOM 707 N N . ASN A 1 90 ? -9.725 -8.204 12.430 1.00 92.12 90 ASN A N 1
ATOM 708 C CA . ASN A 1 90 ? -9.677 -7.249 13.536 1.00 92.12 90 ASN A CA 1
ATOM 709 C C . ASN A 1 90 ? -10.529 -5.987 13.306 1.00 92.12 90 ASN A C 1
ATOM 711 O O . ASN A 1 90 ? -10.845 -5.304 14.270 1.00 92.12 90 ASN A O 1
ATOM 715 N N . MET A 1 91 ? -10.903 -5.667 12.060 1.00 91.12 91 MET A N 1
ATOM 716 C CA . MET A 1 91 ? -11.805 -4.546 11.755 1.00 91.12 91 MET A CA 1
ATOM 717 C C . MET A 1 91 ? -13.268 -4.837 12.098 1.00 91.12 91 MET A C 1
ATOM 719 O O . MET A 1 91 ? -14.052 -3.897 12.184 1.00 91.12 91 MET A O 1
ATOM 723 N N . GLN A 1 92 ? -13.628 -6.110 12.281 1.00 90.94 92 GLN A N 1
ATOM 724 C CA . GLN A 1 92 ? -14.981 -6.549 12.633 1.00 90.94 92 GLN A CA 1
ATOM 725 C C . GLN A 1 92 ? -15.146 -6.790 14.137 1.00 90.94 92 GLN A C 1
ATOM 727 O O . GLN A 1 92 ? -16.217 -7.190 14.579 1.00 90.94 92 GLN A O 1
ATOM 732 N N . LEU A 1 93 ? -14.083 -6.586 14.919 1.00 89.38 93 LEU A N 1
ATOM 733 C CA . LEU A 1 93 ? -14.149 -6.713 16.366 1.00 89.38 93 LEU A CA 1
ATOM 734 C C . LEU A 1 93 ? -14.923 -5.542 16.959 1.00 89.38 93 LEU A C 1
ATOM 736 O O . LEU A 1 93 ? -14.711 -4.384 16.585 1.00 89.38 93 LEU A O 1
ATOM 740 N N . ASP A 1 94 ? -15.737 -5.843 17.963 1.00 87.75 94 ASP A N 1
ATOM 741 C CA . ASP A 1 94 ? -16.279 -4.812 18.829 1.00 87.75 94 ASP A CA 1
ATOM 742 C C . ASP A 1 94 ? -15.145 -4.120 19.576 1.00 87.75 94 ASP A C 1
ATOM 744 O O . ASP A 1 94 ? -14.156 -4.735 19.988 1.00 87.75 94 ASP A O 1
ATOM 748 N N . ARG A 1 95 ? -15.291 -2.810 19.779 1.00 85.69 95 ARG A N 1
ATOM 749 C CA . ARG A 1 95 ? -14.274 -2.002 20.461 1.00 85.69 95 ARG A CA 1
ATOM 750 C C . ARG A 1 95 ? -13.976 -2.518 21.871 1.00 85.69 95 ARG A C 1
ATOM 752 O O . ARG A 1 95 ? -12.821 -2.495 22.294 1.00 85.69 95 ARG A O 1
ATOM 759 N N . TYR A 1 96 ? -15.013 -2.985 22.561 1.00 88.06 96 TYR A N 1
ATOM 760 C CA . TYR A 1 96 ? -14.945 -3.547 23.902 1.00 88.06 96 TYR A CA 1
ATOM 761 C C . TYR A 1 96 ? -15.767 -4.836 23.954 1.00 88.06 96 TYR A C 1
ATOM 763 O O . TYR A 1 96 ? -16.977 -4.796 23.746 1.00 88.06 96 TYR A O 1
ATOM 771 N N . GLU A 1 97 ? -15.124 -5.960 24.261 1.00 85.94 97 GLU A N 1
ATOM 772 C CA . GLU A 1 97 ? -15.814 -7.222 24.555 1.00 85.94 97 GLU A CA 1
ATOM 773 C C . GLU A 1 97 ? -15.961 -7.365 26.076 1.00 85.94 97 GLU A C 1
ATOM 775 O O . GLU A 1 97 ? -15.008 -7.126 26.824 1.00 85.94 97 GLU A O 1
ATOM 780 N N . PHE A 1 98 ? -17.151 -7.760 26.532 1.00 85.50 98 PHE A N 1
ATOM 781 C CA . PHE A 1 98 ? -17.486 -7.913 27.948 1.00 85.50 98 PHE A CA 1
ATOM 782 C C . PHE A 1 98 ? -17.945 -9.342 28.219 1.00 85.50 98 PHE A C 1
ATOM 784 O O . PHE A 1 98 ? -18.893 -9.811 27.592 1.00 85.50 98 PHE A O 1
ATOM 791 N N . THR A 1 99 ? -17.306 -10.015 29.170 1.00 83.69 99 THR A N 1
ATOM 792 C CA . THR A 1 99 ? -17.668 -11.379 29.590 1.00 83.69 99 THR A CA 1
ATOM 793 C C . THR A 1 99 ? -17.661 -11.476 31.109 1.00 83.69 99 THR A C 1
ATOM 795 O O . THR A 1 99 ? -16.840 -10.833 31.758 1.00 83.69 99 THR A O 1
ATOM 798 N N . TYR A 1 100 ? -18.558 -12.258 31.706 1.00 80.81 100 TYR A N 1
ATOM 799 C CA . TYR A 1 100 ? -18.475 -12.543 33.142 1.00 80.81 100 TYR A CA 1
ATOM 800 C C . TYR A 1 100 ? -17.370 -13.565 33.443 1.00 80.81 100 TYR A C 1
ATOM 802 O O . TYR A 1 100 ? -17.167 -14.523 32.699 1.00 80.81 100 TYR A O 1
ATOM 810 N N . SER A 1 101 ? -16.660 -13.395 34.562 1.00 66.75 101 SER A N 1
ATOM 811 C CA . SER A 1 101 ? -15.582 -14.290 35.009 1.00 66.75 101 SER A CA 1
ATOM 812 C C . SER A 1 101 ? -16.086 -15.580 35.674 1.00 66.75 101 SER A C 1
ATOM 814 O O . SER A 1 101 ? -15.313 -16.272 36.335 1.00 66.75 101 SER A O 1
ATOM 816 N N . GLY A 1 102 ? -17.373 -15.903 35.529 1.00 61.75 102 GLY A N 1
ATOM 817 C CA . GLY A 1 102 ? -18.020 -17.054 36.145 1.00 61.75 102 GLY A CA 1
ATOM 818 C C . GLY A 1 102 ? -19.320 -17.422 35.434 1.00 61.75 102 GLY A C 1
ATOM 819 O O . GLY A 1 102 ? -19.988 -16.566 34.859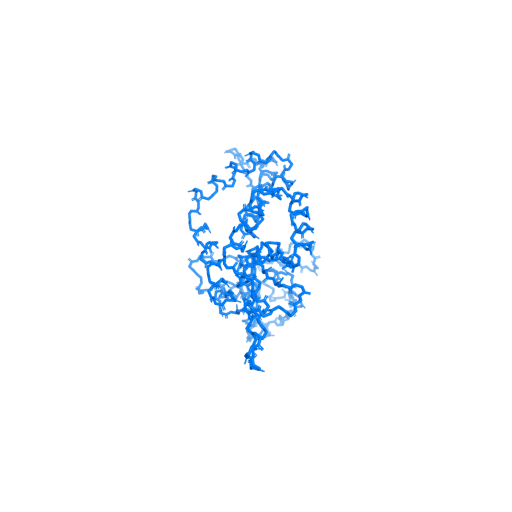 1.00 61.75 102 GLY A O 1
ATOM 820 N N . LYS A 1 103 ? -19.657 -18.715 35.493 1.00 52.69 103 LYS A N 1
ATOM 821 C CA . LYS A 1 103 ? -20.932 -19.283 35.048 1.00 52.69 103 LYS A CA 1
ATOM 822 C C . LYS A 1 103 ? -22.057 -18.724 35.923 1.00 52.69 103 LYS A C 1
ATOM 824 O O . LYS A 1 103 ? -22.352 -19.305 36.963 1.00 52.69 103 LYS A O 1
ATOM 829 N N . THR A 1 104 ? -22.640 -17.593 35.548 1.00 53.44 104 THR A N 1
ATOM 830 C CA . THR A 1 104 ? -23.776 -17.020 36.280 1.00 53.44 104 THR A CA 1
ATOM 831 C C . THR A 1 104 ? -25.026 -17.211 35.437 1.00 53.44 104 THR A C 1
ATOM 833 O O . THR A 1 104 ? -25.041 -16.815 34.277 1.00 53.44 104 THR A O 1
ATOM 836 N N . SER A 1 105 ? -26.070 -17.834 35.985 1.00 48.12 105 SER A N 1
ATOM 837 C CA . SER A 1 105 ? -27.375 -17.858 35.326 1.00 48.12 105 SER A CA 1
ATOM 838 C C . SER A 1 105 ? -27.917 -16.430 35.286 1.00 48.12 105 SER A C 1
ATOM 840 O O . SER A 1 105 ? -28.011 -15.779 36.328 1.00 48.12 105 SER A O 1
ATOM 842 N N . ALA A 1 106 ? -28.280 -15.934 34.103 1.00 50.69 106 ALA A N 1
ATOM 843 C CA . ALA A 1 106 ? -28.823 -14.584 33.942 1.00 50.69 106 ALA A CA 1
ATOM 844 C C . ALA A 1 106 ? -30.091 -14.345 34.793 1.00 50.69 106 ALA A C 1
ATOM 846 O O . ALA A 1 106 ? -30.373 -13.207 35.152 1.00 50.69 106 ALA A O 1
ATOM 847 N N . ASN A 1 107 ? -30.792 -15.417 35.177 1.00 50.31 107 ASN A N 1
ATOM 848 C CA . ASN A 1 107 ? -31.813 -15.458 36.218 1.00 50.31 107 ASN A CA 1
ATOM 849 C C . ASN A 1 107 ? -31.607 -16.739 37.028 1.00 50.31 107 ASN A C 1
ATOM 851 O O . ASN A 1 107 ? -31.664 -17.820 36.458 1.00 50.31 107 ASN A O 1
ATOM 855 N N . PHE A 1 108 ? -31.346 -16.639 38.331 1.00 53.50 108 PHE A N 1
ATOM 856 C CA . PHE A 1 108 ? -31.370 -17.807 39.212 1.00 53.50 108 PHE A CA 1
ATOM 857 C C . PHE A 1 108 ? -32.834 -18.197 39.452 1.00 53.50 108 PHE A C 1
ATOM 859 O O . PHE A 1 108 ? -33.461 -17.711 40.391 1.00 53.50 108 PHE A O 1
ATOM 866 N N . ASP A 1 109 ? -33.399 -19.016 38.568 1.00 59.19 109 ASP A N 1
ATOM 867 C CA . ASP A 1 109 ? -34.629 -19.757 38.850 1.00 59.19 109 ASP A CA 1
ATOM 868 C C . ASP A 1 109 ? -34.254 -21.111 39.484 1.00 59.19 109 ASP A C 1
ATOM 870 O O . ASP A 1 109 ? -33.660 -21.955 38.810 1.00 59.19 109 ASP A O 1
ATOM 874 N N . PRO A 1 110 ? -34.550 -21.338 40.776 1.00 59.00 110 PRO A N 1
ATOM 875 C CA . PRO A 1 110 ? -34.225 -22.586 41.463 1.00 59.00 110 PRO A CA 1
ATOM 876 C C . PRO A 1 110 ? -35.034 -23.809 40.986 1.00 59.00 110 PRO A C 1
ATOM 878 O O . PRO A 1 110 ? -34.807 -24.902 41.504 1.00 59.00 110 PRO A O 1
ATOM 881 N N . LEU A 1 111 ? -35.971 -23.652 40.042 1.00 63.06 111 LEU A N 1
ATOM 882 C CA . LEU A 1 111 ? -36.785 -24.737 39.475 1.00 63.06 111 LEU A CA 1
ATOM 883 C C . LEU A 1 111 ? -36.493 -25.026 37.992 1.00 63.06 111 LEU A C 1
ATOM 885 O O . LEU A 1 111 ? -37.076 -25.958 37.436 1.00 63.06 111 LEU A O 1
ATOM 889 N N . ASP A 1 112 ? -35.597 -24.266 37.362 1.00 59.91 112 ASP A N 1
ATOM 890 C CA . ASP A 1 112 ? -35.231 -24.428 35.954 1.00 59.91 112 ASP A CA 1
ATOM 891 C C . ASP A 1 112 ? -33.938 -25.251 35.823 1.00 59.91 112 ASP A C 1
ATOM 893 O O . ASP A 1 112 ? -32.820 -24.747 35.955 1.00 59.91 112 ASP A O 1
ATOM 897 N N . PHE A 1 113 ? -34.105 -26.558 35.611 1.00 58.12 113 PHE A N 1
ATOM 898 C CA . PHE A 1 113 ? -33.010 -27.527 35.489 1.00 58.12 113 PHE A CA 1
ATOM 899 C C . PHE A 1 113 ? -32.303 -27.489 34.120 1.00 58.12 113 PHE A C 1
ATOM 901 O O . PHE A 1 113 ? -31.274 -28.150 33.970 1.00 58.12 113 PHE A O 1
ATOM 908 N N . ASP A 1 114 ? -32.811 -26.700 33.164 1.00 58.84 114 ASP A N 1
ATOM 909 C CA . ASP A 1 114 ? -32.301 -26.581 31.790 1.00 58.84 114 ASP A CA 1
ATOM 910 C C . ASP A 1 114 ? -31.603 -25.230 31.519 1.00 58.84 114 ASP A C 1
ATOM 912 O O . ASP A 1 114 ? -31.333 -24.897 30.364 1.00 58.84 114 ASP A O 1
ATOM 916 N N . GLN A 1 115 ? -31.273 -24.441 32.554 1.00 53.62 115 GLN A N 1
ATOM 917 C CA . GLN A 1 115 ? -30.674 -23.111 32.376 1.00 53.62 115 GLN A CA 1
ATOM 918 C C . GLN A 1 115 ? -29.407 -23.132 31.509 1.00 53.62 115 GLN A C 1
ATOM 920 O O . GLN A 1 115 ? -28.325 -23.557 31.932 1.00 53.62 115 GLN A O 1
ATOM 925 N N . GLU A 1 116 ? -29.520 -22.552 30.313 1.00 51.50 116 GLU A N 1
ATOM 926 C CA . GLU A 1 116 ? -28.372 -22.138 29.520 1.00 51.50 116 GLU A CA 1
ATOM 927 C C . GLU A 1 116 ? -27.605 -21.063 30.295 1.00 51.50 116 GLU A C 1
ATOM 929 O O . GLU A 1 116 ? -28.022 -19.912 30.447 1.00 51.50 116 GLU A O 1
ATOM 934 N N . VAL A 1 117 ? -26.453 -21.458 30.828 1.00 54.91 117 VAL A N 1
ATOM 935 C CA . VAL A 1 117 ? -25.526 -20.548 31.489 1.00 54.91 117 VAL A CA 1
ATOM 936 C C . VAL A 1 117 ? -24.991 -19.562 30.450 1.00 54.91 117 VAL A C 1
ATOM 938 O O . VAL A 1 117 ? -24.105 -19.898 29.662 1.00 54.91 117 VAL A O 1
ATOM 941 N N . SER A 1 118 ? -25.511 -18.337 30.457 1.00 58.16 118 SER A N 1
ATOM 942 C CA . SER A 1 118 ? -25.020 -17.263 29.597 1.00 58.16 118 SER A CA 1
ATOM 943 C C . SER A 1 118 ? -23.932 -16.456 30.301 1.00 58.16 118 SER A C 1
ATOM 945 O O . SER A 1 118 ? -24.116 -15.952 31.405 1.00 58.16 118 SER A O 1
ATOM 947 N N . ASN A 1 119 ? -22.789 -16.294 29.636 1.00 65.19 119 ASN A N 1
ATOM 948 C CA . ASN A 1 119 ? -21.701 -15.426 30.100 1.00 65.19 119 ASN A CA 1
ATOM 949 C C . ASN A 1 119 ? -21.872 -13.968 29.623 1.00 65.19 119 ASN A C 1
ATOM 951 O O . ASN A 1 119 ? -20.937 -13.168 29.750 1.00 65.19 119 ASN A O 1
ATOM 955 N N . GLU A 1 120 ? -23.024 -13.625 29.033 1.00 69.00 120 GLU A N 1
ATOM 956 C CA . GLU A 1 120 ? -23.275 -12.307 28.457 1.00 69.00 120 GLU A CA 1
ATOM 957 C C . GLU A 1 120 ? -23.569 -11.250 29.521 1.00 69.00 120 GLU A C 1
ATOM 959 O O . GLU A 1 120 ? -24.421 -11.400 30.396 1.00 69.00 120 GLU A O 1
ATOM 964 N N . VAL A 1 121 ? -22.869 -10.124 29.406 1.00 76.56 121 VAL A N 1
ATOM 965 C CA . VAL A 1 121 ? -23.092 -8.952 30.251 1.00 76.56 121 VAL A CA 1
ATOM 966 C C . VAL A 1 121 ? -24.299 -8.154 29.729 1.00 76.56 121 VAL A C 1
ATOM 968 O O . VAL A 1 121 ? -24.364 -7.888 28.528 1.00 76.56 121 VAL A O 1
ATOM 971 N N . PRO A 1 122 ? -25.237 -7.702 30.584 1.00 79.81 122 PRO A N 1
ATOM 972 C CA . PRO A 1 122 ? -26.349 -6.854 30.159 1.00 79.81 122 PRO A CA 1
ATOM 973 C C . PRO A 1 122 ? -25.897 -5.564 29.455 1.00 79.81 122 PRO A C 1
ATOM 975 O O . PRO A 1 122 ? -24.949 -4.899 29.884 1.00 79.81 122 PRO A O 1
ATOM 978 N N . GLU A 1 123 ? -26.640 -5.142 28.426 1.00 78.38 123 GLU A N 1
ATOM 979 C CA . GLU A 1 123 ? -26.328 -3.951 27.613 1.00 78.38 123 GLU A CA 1
ATOM 980 C C . GLU A 1 123 ? -26.191 -2.654 28.428 1.00 78.38 123 GLU A C 1
ATOM 982 O O . GLU A 1 123 ? -25.372 -1.791 28.106 1.00 78.38 123 GLU A O 1
ATOM 987 N N . GLY A 1 124 ? -26.941 -2.510 29.525 1.00 79.69 124 GLY A N 1
ATOM 988 C CA . GLY A 1 124 ? -26.826 -1.346 30.412 1.00 79.69 124 GLY A CA 1
ATOM 989 C C . GLY A 1 124 ? -25.446 -1.229 31.071 1.00 79.69 124 GLY A C 1
ATOM 990 O O . GLY A 1 124 ? -24.892 -0.133 31.168 1.00 79.69 124 GLY A O 1
ATOM 991 N N . ILE A 1 125 ? -24.863 -2.364 31.469 1.00 80.56 125 ILE A N 1
ATOM 992 C CA . ILE A 1 125 ? -23.533 -2.429 32.083 1.00 80.56 125 ILE A CA 1
ATOM 993 C C . ILE A 1 125 ? -22.455 -2.218 31.018 1.00 80.56 125 ILE A C 1
ATOM 995 O O . ILE A 1 125 ? -21.549 -1.409 31.233 1.00 80.56 125 ILE A O 1
ATOM 999 N N . LYS A 1 126 ? -22.597 -2.860 29.847 1.00 83.38 126 LYS A N 1
ATOM 1000 C CA . LYS A 1 126 ? -21.704 -2.638 28.699 1.00 83.38 126 LYS A CA 1
ATOM 1001 C C . LYS A 1 126 ? -21.618 -1.150 28.354 1.00 83.38 126 LYS A C 1
ATOM 1003 O O . LYS A 1 126 ? -20.530 -0.585 28.364 1.00 83.38 126 LYS A O 1
ATOM 1008 N N . ARG A 1 127 ? -22.761 -0.472 28.171 1.00 83.25 127 ARG A N 1
ATOM 1009 C CA . ARG A 1 127 ? -22.812 0.972 27.867 1.00 83.25 127 ARG A CA 1
ATOM 1010 C C . ARG A 1 127 ? -22.146 1.835 28.935 1.00 83.25 127 ARG A C 1
ATOM 1012 O O . ARG A 1 127 ? -21.421 2.766 28.585 1.00 83.25 127 ARG A O 1
ATOM 1019 N N . LYS A 1 128 ? -22.369 1.535 30.221 1.00 85.88 128 LYS A N 1
ATOM 1020 C CA . LYS A 1 128 ? -21.750 2.266 31.338 1.00 85.88 128 LYS A CA 1
ATOM 1021 C C . LYS A 1 128 ? -20.226 2.194 31.254 1.00 85.88 128 LYS A C 1
ATOM 1023 O O . LYS A 1 128 ? -19.569 3.235 31.249 1.00 85.88 128 LYS A O 1
ATOM 1028 N N . TYR A 1 129 ? -19.668 0.989 31.146 1.00 84.12 129 TYR A N 1
ATOM 1029 C CA . TYR A 1 129 ? -18.219 0.817 31.073 1.00 84.12 129 TYR A CA 1
ATOM 1030 C C . TYR A 1 129 ? -17.631 1.332 29.761 1.00 84.12 129 TYR A C 1
ATOM 1032 O O . TYR A 1 129 ? -16.594 1.985 29.804 1.00 84.12 129 TYR A O 1
ATOM 1040 N N . SER A 1 130 ? -18.290 1.136 28.615 1.00 84.69 130 SER A N 1
ATOM 1041 C CA . SER A 1 130 ? -17.840 1.708 27.339 1.00 84.69 130 SER A CA 1
ATOM 1042 C C . SER A 1 130 ? -17.742 3.234 27.405 1.00 84.69 130 SER A C 1
ATOM 1044 O O . SER A 1 130 ? -16.709 3.789 27.044 1.00 84.69 130 SER A O 1
ATOM 1046 N N . ALA A 1 131 ? -18.750 3.917 27.959 1.00 86.06 131 ALA A N 1
ATOM 1047 C CA . ALA A 1 131 ? -18.723 5.373 28.111 1.00 86.06 131 ALA A CA 1
ATOM 1048 C C . ALA A 1 131 ? -17.612 5.856 29.064 1.00 86.06 131 ALA A C 1
ATOM 1050 O O . ALA A 1 131 ? -17.018 6.912 28.837 1.00 86.06 131 ALA A O 1
ATOM 1051 N N . MET A 1 132 ? -17.318 5.089 30.122 1.00 85.31 132 MET A N 1
ATOM 1052 C CA . MET A 1 132 ? -16.197 5.373 31.025 1.00 85.31 132 MET A CA 1
ATOM 1053 C C . MET A 1 132 ? -14.847 5.173 30.325 1.00 85.31 132 MET A C 1
ATOM 1055 O O . MET A 1 132 ? -13.964 6.019 30.447 1.00 85.31 132 MET A O 1
ATOM 1059 N N . LEU A 1 133 ? -14.695 4.090 29.559 1.00 85.12 133 LEU A N 1
ATOM 1060 C CA . LEU A 1 133 ? -13.468 3.770 28.829 1.00 85.12 133 LEU A CA 1
ATOM 1061 C C . LEU A 1 133 ? -13.198 4.755 27.687 1.00 85.12 133 LEU A C 1
ATOM 1063 O O . LEU A 1 133 ? -12.043 5.094 27.447 1.00 85.12 133 LEU A O 1
ATOM 1067 N N . ASP A 1 134 ? -14.232 5.259 27.015 1.00 84.06 134 ASP A N 1
ATOM 1068 C CA . ASP A 1 134 ? -14.082 6.223 25.921 1.00 84.06 134 ASP A CA 1
ATOM 1069 C C . ASP A 1 134 ? -13.534 7.581 26.377 1.00 84.06 134 ASP A C 1
ATOM 1071 O O . ASP A 1 134 ? -12.838 8.247 25.612 1.00 84.06 134 ASP A O 1
ATOM 1075 N N . ARG A 1 135 ? -13.821 7.983 27.620 1.00 83.88 135 ARG A N 1
ATOM 1076 C CA . ARG A 1 135 ? -13.378 9.263 28.201 1.00 83.88 135 ARG A CA 1
ATOM 1077 C C . ARG A 1 135 ? -12.061 9.163 28.967 1.00 83.88 135 ARG A C 1
ATOM 1079 O O . ARG A 1 135 ? -11.471 10.188 29.292 1.00 83.88 135 ARG A O 1
ATOM 1086 N N . ALA A 1 136 ? -11.624 7.948 29.275 1.00 84.12 136 ALA A N 1
ATOM 1087 C CA . ALA A 1 136 ? -10.473 7.689 30.122 1.00 84.12 136 ALA A CA 1
ATOM 1088 C C . ALA A 1 136 ? -9.149 7.721 29.341 1.00 84.12 136 ALA A C 1
ATOM 1090 O O . ALA A 1 136 ? -9.023 7.161 28.245 1.00 84.12 136 ALA A O 1
ATOM 1091 N N . SER A 1 137 ? -8.123 8.312 29.954 1.00 83.31 137 SER A N 1
ATOM 1092 C CA . SER A 1 137 ? -6.732 8.159 29.527 1.00 83.31 137 SER A CA 1
ATOM 1093 C C . SER A 1 137 ? -6.260 6.709 29.685 1.00 83.31 137 SER A C 1
ATOM 1095 O O . SER A 1 137 ? -6.897 5.893 30.354 1.00 83.31 137 SER A O 1
ATOM 1097 N N . TRP A 1 138 ? -5.117 6.359 29.088 1.00 78.69 138 TRP A N 1
ATOM 1098 C CA . TRP A 1 138 ? -4.599 4.986 29.130 1.00 78.69 138 TRP A CA 1
ATOM 1099 C C . TRP A 1 138 ? -4.470 4.437 30.564 1.00 78.69 138 TRP A C 1
ATOM 1101 O O . TRP A 1 138 ? -4.924 3.329 30.842 1.00 78.69 138 TRP A O 1
ATOM 1111 N N . SER A 1 139 ? -3.940 5.237 31.494 1.00 83.25 139 SER A N 1
ATOM 1112 C CA . SER A 1 139 ? -3.784 4.850 32.903 1.00 83.25 139 SER A CA 1
ATOM 1113 C C . SER A 1 139 ? -5.124 4.673 33.621 1.00 83.25 139 SER A C 1
ATOM 1115 O O . SER A 1 139 ? -5.277 3.784 34.458 1.00 83.25 139 SER A O 1
ATOM 1117 N N . GLU A 1 140 ? -6.114 5.501 33.292 1.00 86.50 140 GLU A N 1
ATOM 1118 C CA . GLU A 1 140 ? -7.461 5.412 33.861 1.00 86.50 140 GLU A CA 1
ATOM 1119 C C . GLU A 1 140 ? -8.220 4.203 33.314 1.00 86.50 140 GLU A C 1
ATOM 1121 O O . GLU A 1 140 ? -8.878 3.506 34.084 1.00 86.50 140 GLU A O 1
ATOM 1126 N N . LYS A 1 141 ? -8.058 3.876 32.025 1.00 85.44 141 LYS A N 1
ATOM 1127 C CA . LYS A 1 141 ? -8.615 2.653 31.430 1.00 85.44 141 LYS A CA 1
ATOM 1128 C C . LYS A 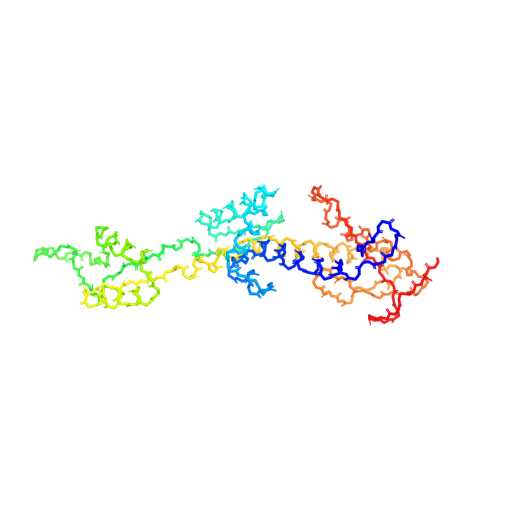1 141 ? -8.147 1.409 32.174 1.00 85.44 141 LYS A C 1
ATOM 1130 O O . LYS A 1 141 ? -8.972 0.564 32.503 1.00 85.44 141 LYS A O 1
ATOM 1135 N N . GLN A 1 142 ? -6.857 1.320 32.507 1.00 85.56 142 GLN A N 1
ATOM 1136 C CA . GLN A 1 142 ? -6.327 0.187 33.276 1.00 85.56 142 GLN A CA 1
ATOM 1137 C C . GLN A 1 142 ? -6.979 0.071 34.659 1.00 85.56 142 GLN A C 1
ATOM 1139 O O . GLN A 1 142 ? -7.301 -1.031 35.099 1.00 85.56 142 GLN A O 1
ATOM 1144 N N . ARG A 1 143 ? -7.244 1.203 35.327 1.00 87.38 143 ARG A N 1
ATOM 1145 C CA . ARG A 1 143 ? -7.957 1.216 36.614 1.00 87.38 143 ARG A CA 1
ATOM 1146 C C . ARG A 1 143 ? -9.409 0.766 36.472 1.00 87.38 143 ARG A C 1
ATOM 1148 O O . ARG A 1 143 ? -9.862 -0.041 37.274 1.00 87.38 143 ARG A O 1
ATOM 1155 N N . ILE A 1 144 ? -10.115 1.239 35.445 1.00 86.06 144 ILE A N 1
ATOM 1156 C CA . ILE A 1 144 ? -11.509 0.857 35.174 1.00 86.06 144 ILE A CA 1
ATOM 1157 C C . ILE A 1 144 ? -11.607 -0.639 34.861 1.00 86.06 144 ILE A C 1
ATOM 1159 O O . ILE A 1 144 ? -12.487 -1.314 35.386 1.00 86.06 144 ILE A O 1
ATOM 1163 N N . ILE A 1 145 ? -10.686 -1.176 34.056 1.00 86.06 145 ILE A N 1
ATOM 1164 C CA . ILE A 1 145 ? -10.628 -2.609 33.736 1.00 86.06 145 ILE A CA 1
ATOM 1165 C C . ILE A 1 145 ? -10.336 -3.430 34.999 1.00 86.06 145 ILE A C 1
ATOM 1167 O O . ILE A 1 145 ? -10.972 -4.458 35.225 1.00 86.06 145 ILE A O 1
ATOM 1171 N N . ALA A 1 146 ? -9.416 -2.970 35.853 1.00 86.12 146 ALA A N 1
ATOM 1172 C CA . ALA A 1 146 ? -9.133 -3.626 37.127 1.00 86.12 146 ALA A CA 1
ATOM 1173 C C . ALA A 1 146 ? -10.354 -3.615 38.062 1.00 86.12 146 ALA A C 1
ATOM 1175 O O . ALA A 1 146 ? -10.665 -4.641 38.663 1.00 86.12 146 ALA A O 1
ATOM 1176 N N . GLN A 1 147 ? -11.080 -2.496 38.135 1.00 86.75 147 GLN A N 1
ATOM 1177 C CA . GLN A 1 147 ? -12.312 -2.392 38.914 1.00 86.75 147 GLN A CA 1
ATOM 1178 C C . GLN A 1 147 ? -13.404 -3.323 38.368 1.00 86.75 147 GLN A C 1
ATOM 1180 O O . GLN A 1 147 ? -13.978 -4.102 39.124 1.00 86.75 147 GLN A O 1
ATOM 1185 N N . ALA A 1 148 ? -13.644 -3.324 37.057 1.00 84.62 148 ALA A N 1
ATOM 1186 C CA . ALA A 1 148 ? -14.609 -4.228 36.435 1.00 84.62 148 ALA A CA 1
ATOM 1187 C C . ALA A 1 148 ? -14.283 -5.700 36.732 1.00 84.62 148 ALA A C 1
ATOM 1189 O O . ALA A 1 148 ? -15.175 -6.487 37.035 1.00 84.62 148 ALA A O 1
ATOM 1190 N N . ARG A 1 149 ? -12.992 -6.053 36.759 1.00 85.81 149 ARG A N 1
ATOM 1191 C CA . ARG A 1 149 ? -12.540 -7.400 37.118 1.00 85.81 149 ARG A CA 1
ATOM 1192 C C . ARG A 1 149 ? -12.861 -7.767 38.568 1.00 85.81 149 ARG A C 1
ATOM 1194 O O . ARG A 1 149 ? -13.177 -8.924 38.824 1.00 85.81 149 ARG A O 1
ATOM 1201 N N . THR A 1 150 ? -12.815 -6.812 39.504 1.00 83.44 150 THR A N 1
ATOM 1202 C CA . THR A 1 150 ? -13.271 -7.045 40.891 1.00 83.44 150 THR A CA 1
ATOM 1203 C C . THR A 1 150 ? -14.782 -7.246 40.990 1.00 83.44 150 THR A C 1
ATOM 1205 O O . THR A 1 150 ? -15.240 -7.995 41.844 1.00 83.44 150 THR A O 1
ATOM 1208 N N . GLU A 1 151 ? -15.542 -6.651 40.072 1.00 80.19 151 GLU A N 1
ATOM 1209 C CA . GLU A 1 151 ? -16.992 -6.832 39.929 1.00 80.19 151 GLU A CA 1
ATOM 1210 C C . GLU A 1 151 ? -17.350 -8.095 39.110 1.00 80.19 151 GLU A C 1
ATOM 1212 O O . GLU A 1 151 ? -18.516 -8.335 38.803 1.00 80.19 151 GLU A O 1
ATOM 1217 N N . GLY A 1 152 ? -16.357 -8.923 38.755 1.00 81.50 152 GLY A N 1
ATOM 1218 C CA . GLY A 1 152 ? -16.543 -10.174 38.015 1.00 81.50 152 GLY A CA 1
ATOM 1219 C C . GLY A 1 152 ? -16.716 -10.004 36.503 1.00 81.50 152 GLY A C 1
ATOM 1220 O O . GLY A 1 152 ? -17.118 -10.948 35.830 1.00 81.50 152 GLY A O 1
ATOM 1221 N N . ILE A 1 153 ? -16.418 -8.826 35.948 1.00 84.62 153 ILE A N 1
ATOM 1222 C CA . ILE A 1 153 ? -16.534 -8.519 34.517 1.00 84.62 153 ILE A CA 1
ATOM 1223 C C . ILE A 1 153 ? -15.137 -8.448 33.891 1.00 84.62 153 ILE A C 1
ATOM 1225 O O . ILE A 1 153 ? -14.296 -7.629 34.259 1.00 84.62 153 ILE A O 1
ATOM 1229 N N . ILE A 1 154 ? -14.891 -9.289 32.894 1.00 84.94 154 ILE A N 1
ATOM 1230 C CA . ILE A 1 154 ? -13.697 -9.268 32.054 1.00 84.94 154 ILE A CA 1
ATOM 1231 C C . ILE A 1 154 ? -13.983 -8.370 30.853 1.00 84.94 154 ILE A C 1
ATOM 1233 O O . ILE A 1 154 ? -14.858 -8.660 30.037 1.00 84.94 154 ILE A O 1
ATOM 1237 N N . ILE A 1 155 ? -13.214 -7.287 30.750 1.00 86.75 155 ILE A N 1
ATOM 1238 C CA . ILE A 1 155 ? -13.258 -6.348 29.630 1.00 86.75 155 ILE A CA 1
ATOM 1239 C C . ILE A 1 155 ? -12.015 -6.553 28.771 1.00 86.75 155 ILE A C 1
ATOM 1241 O O . ILE A 1 155 ? -10.891 -6.462 29.272 1.00 86.75 155 ILE A O 1
ATOM 1245 N N . LYS A 1 156 ? -12.207 -6.769 27.471 1.00 87.69 156 LYS A N 1
ATOM 1246 C CA . LYS A 1 156 ? -11.129 -6.806 26.481 1.00 87.69 156 LYS A CA 1
ATOM 1247 C C . LYS A 1 156 ? -11.230 -5.580 25.577 1.00 87.69 156 LYS A C 1
ATOM 1249 O O . LYS A 1 156 ? -12.236 -5.375 24.905 1.00 87.69 156 LYS A O 1
ATOM 1254 N N . ASP A 1 157 ? -10.187 -4.753 25.595 1.00 89.06 157 ASP A N 1
ATOM 1255 C CA . ASP A 1 157 ? -10.073 -3.550 24.765 1.00 89.06 157 ASP A CA 1
ATOM 1256 C C . ASP A 1 157 ? -9.404 -3.901 23.428 1.00 89.06 157 ASP A C 1
ATOM 1258 O O . ASP A 1 157 ? -8.200 -4.157 23.367 1.00 89.06 157 ASP A O 1
ATOM 1262 N N . ASN A 1 158 ? -10.189 -3.902 22.350 1.00 90.75 158 ASN A N 1
ATOM 1263 C CA . ASN A 1 158 ? -9.713 -4.189 20.996 1.00 90.75 158 ASN A CA 1
ATOM 1264 C C . ASN A 1 158 ? -9.298 -2.922 20.231 1.00 90.75 158 ASN A C 1
ATOM 1266 O O . ASN A 1 158 ? -8.910 -3.010 19.065 1.00 90.75 158 ASN A O 1
ATOM 1270 N N . SER A 1 159 ? -9.353 -1.735 20.848 1.00 86.94 159 SER A N 1
ATOM 1271 C CA . SER A 1 159 ? -9.088 -0.463 20.158 1.00 86.94 159 SER A CA 1
ATOM 1272 C C . SER A 1 159 ? -7.711 -0.416 19.491 1.00 86.94 159 SER A C 1
ATOM 1274 O O . SER A 1 159 ? -7.592 0.094 18.378 1.00 86.94 159 SER A O 1
ATOM 1276 N N . GLY A 1 160 ? -6.687 -1.008 20.114 1.00 87.38 160 GLY A N 1
ATOM 1277 C CA . GLY A 1 160 ? -5.349 -1.124 19.528 1.00 87.38 160 GLY A CA 1
ATOM 1278 C C . GLY A 1 160 ? -5.316 -1.994 18.268 1.00 87.38 160 GLY A C 1
ATOM 1279 O O . GLY A 1 160 ? -4.737 -1.590 17.260 1.00 87.38 160 GLY A O 1
ATOM 1280 N N . LEU A 1 161 ? -5.994 -3.147 18.298 1.00 89.62 161 LEU A N 1
ATOM 1281 C CA . LEU A 1 161 ? -6.089 -4.073 17.163 1.00 89.62 161 LEU A CA 1
ATOM 1282 C C . LEU A 1 161 ? -6.859 -3.449 15.995 1.00 89.62 161 LEU A C 1
ATOM 1284 O O . LEU A 1 161 ? -6.434 -3.56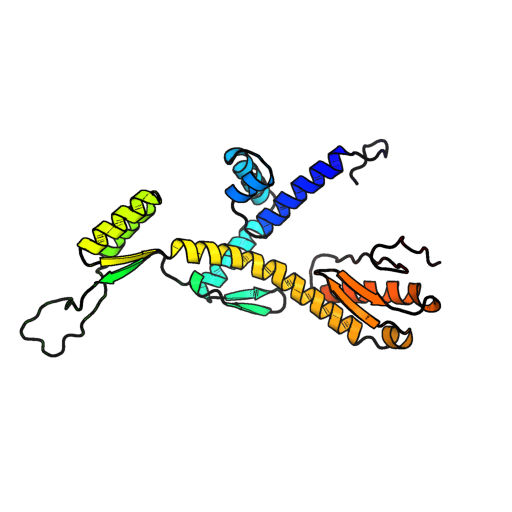4 14.846 1.00 89.62 161 LEU A O 1
ATOM 1288 N N . ILE A 1 162 ? -7.958 -2.747 16.290 1.00 90.25 162 ILE A N 1
ATOM 1289 C CA . ILE A 1 162 ? -8.759 -2.024 15.295 1.00 90.25 162 ILE A CA 1
ATOM 1290 C C . ILE A 1 162 ? -7.940 -0.878 14.689 1.00 90.25 162 ILE A C 1
ATOM 1292 O O . ILE A 1 162 ? -7.936 -0.701 13.472 1.00 90.25 162 ILE A O 1
ATOM 1296 N N . ALA A 1 163 ? -7.206 -0.115 15.504 1.00 87.31 163 ALA A N 1
ATOM 1297 C CA . ALA A 1 163 ? -6.362 0.980 15.026 1.00 87.31 163 ALA A CA 1
ATOM 1298 C C . ALA A 1 163 ? -5.199 0.480 14.154 1.00 87.31 163 ALA A C 1
ATOM 1300 O O . ALA A 1 163 ? -4.856 1.093 13.142 1.00 87.31 163 ALA A O 1
ATOM 1301 N N . GLU A 1 164 ? -4.585 -0.648 14.511 1.00 88.38 164 GLU A N 1
ATOM 1302 C CA . GLU A 1 164 ? -3.586 -1.299 13.668 1.00 88.38 164 GLU A CA 1
ATOM 1303 C C . GLU A 1 164 ? -4.190 -1.770 12.343 1.00 88.38 164 GLU A C 1
ATOM 1305 O O . GLU A 1 164 ? -3.672 -1.432 11.277 1.00 88.38 164 GLU A O 1
ATOM 1310 N N . ALA A 1 165 ? -5.318 -2.478 12.390 1.00 91.56 165 ALA A N 1
ATOM 1311 C CA . ALA A 1 165 ? -5.990 -2.969 11.195 1.00 91.56 165 ALA A CA 1
ATOM 1312 C C . ALA A 1 165 ? -6.462 -1.822 10.286 1.00 91.56 165 ALA A C 1
ATOM 1314 O O . ALA A 1 165 ? -6.320 -1.909 9.067 1.00 91.56 165 ALA A O 1
ATOM 1315 N N . THR A 1 166 ? -6.907 -0.705 10.867 1.00 89.06 166 THR A N 1
ATOM 1316 C CA . THR A 1 166 ? -7.279 0.524 10.149 1.00 89.06 166 THR A CA 1
ATOM 1317 C C . THR A 1 166 ? -6.105 1.063 9.333 1.00 89.06 166 THR A C 1
ATOM 1319 O O . THR A 1 166 ? -6.257 1.345 8.144 1.00 89.06 166 THR A O 1
ATOM 1322 N N . ARG A 1 167 ? -4.908 1.138 9.932 1.00 86.25 167 ARG A N 1
ATOM 1323 C CA . ARG A 1 167 ? -3.683 1.544 9.220 1.00 86.25 167 ARG A CA 1
ATOM 1324 C C . ARG A 1 167 ? -3.325 0.555 8.111 1.00 86.25 167 ARG A C 1
ATOM 1326 O O . ARG A 1 167 ? -2.966 0.957 7.005 1.00 86.25 167 ARG A O 1
ATOM 1333 N N . GLN A 1 168 ? -3.471 -0.742 8.380 1.00 89.94 168 GLN A N 1
ATOM 1334 C CA . GLN A 1 168 ? -3.211 -1.781 7.385 1.00 89.94 168 GLN A CA 1
ATOM 1335 C C . GLN A 1 168 ? -4.187 -1.734 6.200 1.00 89.94 168 GLN A C 1
ATOM 1337 O O . GLN A 1 168 ? -3.770 -2.101 5.105 1.00 89.94 168 GLN A O 1
ATOM 1342 N N . CYS A 1 169 ? -5.436 -1.276 6.368 1.00 90.12 169 CYS A N 1
ATOM 1343 C CA . CYS A 1 169 ? -6.436 -1.209 5.291 1.00 90.12 169 CYS A CA 1
ATOM 1344 C C . CYS A 1 169 ? -5.924 -0.401 4.096 1.00 90.12 169 CYS A C 1
ATOM 1346 O O . CYS A 1 169 ? -5.778 -0.926 2.994 1.00 90.12 169 CYS A O 1
ATOM 1348 N N . VAL A 1 170 ? -5.617 0.875 4.335 1.00 88.19 170 VAL A N 1
ATOM 1349 C CA . VAL A 1 170 ? -5.215 1.825 3.288 1.00 88.19 170 VAL A CA 1
ATOM 1350 C C . VAL A 1 170 ? -3.889 1.389 2.670 1.00 88.19 170 VAL A C 1
ATOM 1352 O O . VAL A 1 170 ? -3.765 1.281 1.449 1.00 88.19 170 VAL A O 1
ATOM 1355 N N . ASN A 1 171 ? -2.928 1.035 3.526 1.00 89.06 171 ASN A N 1
ATOM 1356 C CA . ASN A 1 171 ? -1.616 0.577 3.097 1.00 89.06 171 ASN A CA 1
ATOM 1357 C C . ASN A 1 171 ? -1.709 -0.666 2.186 1.00 89.06 171 ASN A C 1
ATOM 1359 O O . ASN A 1 171 ? -1.131 -0.699 1.100 1.00 89.06 171 ASN A O 1
ATOM 1363 N N . SER A 1 172 ? -2.517 -1.657 2.574 1.00 91.06 172 SER A N 1
ATOM 1364 C CA . SER A 1 172 ? -2.671 -2.902 1.812 1.00 91.06 172 SER A CA 1
ATOM 1365 C C . SER A 1 172 ? -3.241 -2.677 0.419 1.00 91.06 172 SER A C 1
ATOM 1367 O O . SER A 1 172 ? -2.849 -3.388 -0.504 1.00 91.06 172 SER A O 1
ATOM 1369 N N . ARG A 1 173 ? -4.139 -1.702 0.242 1.00 92.56 173 ARG A N 1
ATOM 1370 C CA . ARG A 1 173 ? -4.682 -1.373 -1.080 1.00 92.56 173 ARG A CA 1
ATOM 1371 C C . ARG A 1 173 ? -3.638 -0.684 -1.954 1.00 92.56 173 ARG A C 1
ATOM 1373 O O . ARG A 1 173 ? -3.482 -1.073 -3.107 1.00 92.56 173 ARG A O 1
ATOM 1380 N N . ILE A 1 174 ? -2.884 0.273 -1.410 1.00 90.81 174 ILE A N 1
ATOM 1381 C CA . ILE A 1 174 ? -1.878 1.041 -2.165 1.00 90.81 174 ILE A CA 1
ATOM 1382 C C . ILE A 1 174 ? -0.653 0.181 -2.491 1.00 90.81 174 ILE A C 1
ATOM 1384 O O . ILE A 1 174 ? -0.400 -0.109 -3.660 1.00 90.81 174 ILE A O 1
ATOM 1388 N N . GLN A 1 175 ? 0.083 -0.279 -1.471 1.00 90.25 175 GLN A N 1
ATOM 1389 C CA . GLN A 1 175 ? 1.281 -1.106 -1.678 1.00 90.25 175 GLN A CA 1
ATOM 1390 C C . GLN A 1 175 ? 0.926 -2.416 -2.358 1.00 90.25 175 GLN A C 1
ATOM 1392 O O . GLN A 1 175 ? 1.686 -2.945 -3.166 1.00 90.25 175 GLN A O 1
ATOM 1397 N N . GLY A 1 176 ? -0.254 -2.941 -2.038 1.00 93.25 176 GLY A N 1
ATOM 1398 C CA . GLY A 1 176 ? -0.693 -4.172 -2.632 1.00 93.25 176 GLY A CA 1
ATOM 1399 C C . GLY A 1 176 ? -0.954 -4.065 -4.126 1.00 93.25 176 GLY A C 1
ATOM 1400 O O . GLY A 1 176 ? -0.548 -4.966 -4.856 1.00 93.25 176 GLY A O 1
ATOM 1401 N N . SER A 1 177 ? -1.580 -2.976 -4.568 1.00 93.75 177 SER A N 1
ATOM 1402 C CA . SER A 1 177 ? -1.778 -2.718 -5.994 1.00 93.75 177 SER A CA 1
ATOM 1403 C C . SER A 1 177 ? -0.439 -2.465 -6.686 1.00 93.75 177 SER A C 1
ATOM 1405 O O . SER A 1 177 ? -0.195 -3.038 -7.739 1.00 93.75 177 SER A O 1
ATOM 1407 N N . ALA A 1 178 ? 0.481 -1.717 -6.067 1.00 92.62 178 ALA A N 1
ATOM 1408 C CA . ALA A 1 178 ? 1.829 -1.535 -6.614 1.00 92.62 178 ALA A CA 1
ATOM 1409 C C . ALA A 1 178 ? 2.561 -2.878 -6.812 1.00 92.62 178 ALA A C 1
ATOM 1411 O O . ALA A 1 178 ? 3.112 -3.134 -7.878 1.00 92.62 178 ALA A O 1
ATOM 1412 N N . ALA A 1 179 ? 2.492 -3.783 -5.831 1.00 93.56 179 ALA A N 1
ATOM 1413 C CA . ALA A 1 179 ? 3.083 -5.116 -5.943 1.00 93.56 179 ALA A CA 1
ATOM 1414 C C . ALA A 1 179 ? 2.428 -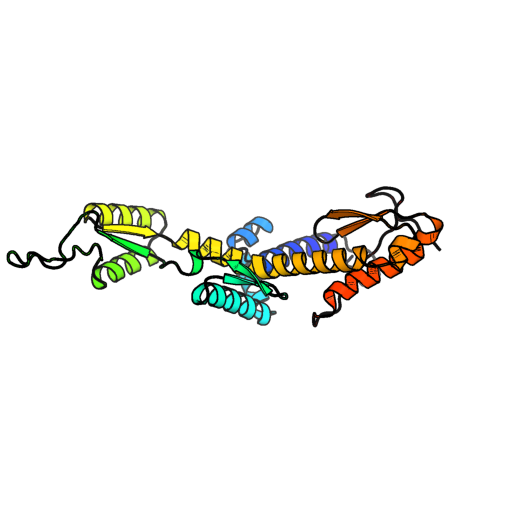5.972 -7.041 1.00 93.56 179 ALA A C 1
ATOM 1416 O O . ALA A 1 179 ? 3.117 -6.726 -7.732 1.00 93.56 179 ALA A O 1
ATOM 1417 N N . ASP A 1 180 ? 1.108 -5.873 -7.207 1.00 94.62 180 ASP A N 1
ATOM 1418 C CA . ASP A 1 180 ? 0.390 -6.576 -8.272 1.00 94.62 180 ASP A CA 1
ATOM 1419 C C . ASP A 1 180 ? 0.813 -6.042 -9.653 1.00 94.62 180 ASP A C 1
ATOM 1421 O O . ASP A 1 180 ? 1.073 -6.830 -10.563 1.00 94.62 180 ASP A O 1
ATOM 1425 N N . MET A 1 181 ? 0.983 -4.724 -9.787 1.00 94.62 181 MET A N 1
ATOM 1426 C CA . MET A 1 181 ? 1.482 -4.072 -10.999 1.00 94.62 181 MET A CA 1
ATOM 1427 C C . MET A 1 181 ? 2.902 -4.529 -11.354 1.00 94.62 181 MET A C 1
ATOM 1429 O O . MET A 1 181 ? 3.135 -4.955 -12.486 1.00 94.62 181 MET A O 1
ATOM 1433 N N . THR A 1 182 ? 3.832 -4.537 -10.391 1.00 94.44 182 THR A N 1
ATOM 1434 C CA . THR A 1 182 ? 5.199 -5.041 -10.609 1.00 94.44 182 THR A CA 1
ATOM 1435 C C . THR A 1 182 ? 5.179 -6.496 -11.073 1.00 94.44 182 THR A C 1
ATOM 1437 O O . THR A 1 182 ? 5.863 -6.858 -12.027 1.00 94.44 182 THR A O 1
ATOM 1440 N N . LYS A 1 183 ? 4.346 -7.349 -10.463 1.00 94.94 183 LYS A N 1
ATOM 1441 C CA . LYS A 1 183 ? 4.220 -8.755 -10.880 1.00 94.94 183 LYS A CA 1
ATOM 1442 C C . LYS A 1 183 ? 3.629 -8.904 -12.280 1.00 94.94 183 LYS A C 1
ATOM 1444 O O . LYS A 1 183 ? 4.084 -9.766 -13.031 1.00 94.94 183 LYS A O 1
ATOM 1449 N N . LYS A 1 184 ? 2.651 -8.076 -12.661 1.00 94.94 184 LYS A N 1
ATOM 1450 C CA . LYS A 1 184 ? 2.152 -8.027 -14.046 1.00 94.94 184 LYS A CA 1
ATOM 1451 C C . LYS A 1 184 ? 3.281 -7.665 -15.012 1.00 94.94 184 LYS A C 1
ATOM 1453 O O . LYS A 1 184 ? 3.442 -8.364 -16.008 1.00 94.94 184 LYS A O 1
ATOM 1458 N N . ALA A 1 185 ? 4.093 -6.656 -14.690 1.00 95.62 185 ALA A N 1
ATOM 1459 C CA . ALA A 1 185 ? 5.253 -6.280 -15.497 1.00 95.62 185 ALA A CA 1
ATOM 1460 C C . ALA A 1 185 ? 6.246 -7.444 -15.637 1.00 95.62 185 ALA A C 1
ATOM 1462 O O . ALA A 1 185 ? 6.635 -7.783 -16.750 1.00 95.62 185 ALA A O 1
ATOM 1463 N N . MET A 1 186 ? 6.571 -8.139 -14.541 1.00 95.94 186 MET A N 1
ATOM 1464 C CA . MET A 1 186 ? 7.435 -9.328 -14.580 1.00 95.94 186 MET A CA 1
ATOM 1465 C C . MET A 1 186 ? 6.888 -10.423 -15.506 1.00 95.94 186 MET A C 1
ATOM 1467 O O . MET A 1 186 ? 7.652 -11.048 -16.237 1.00 95.94 186 MET A O 1
ATOM 1471 N N . LEU A 1 187 ? 5.572 -10.664 -15.491 1.00 95.88 187 LEU A N 1
ATOM 1472 C CA . LEU A 1 187 ? 4.941 -11.650 -16.371 1.00 95.88 187 LEU A CA 1
ATOM 1473 C C . LEU A 1 187 ? 4.989 -11.229 -17.841 1.00 95.88 187 LEU A C 1
ATOM 1475 O O . LEU A 1 187 ? 5.215 -12.085 -18.692 1.00 95.88 187 LEU A O 1
ATOM 1479 N N . LEU A 1 188 ? 4.769 -9.947 -18.140 1.00 96.25 188 LEU A N 1
ATOM 1480 C CA . LEU A 1 188 ? 4.864 -9.410 -19.500 1.00 96.25 188 LEU A CA 1
ATOM 1481 C C . LEU A 1 188 ? 6.292 -9.549 -20.033 1.00 96.25 188 LEU A C 1
ATOM 1483 O O . LEU A 1 188 ? 6.496 -10.150 -21.083 1.00 96.25 188 LEU A O 1
ATOM 1487 N N . VAL A 1 189 ? 7.274 -9.105 -19.248 1.00 95.94 189 VAL A N 1
ATOM 1488 C CA . VAL A 1 189 ? 8.705 -9.227 -19.556 1.00 95.94 189 VAL A CA 1
ATOM 1489 C C . VAL A 1 189 ? 9.110 -10.687 -19.751 1.00 95.94 189 VAL A C 1
ATOM 1491 O O . VAL A 1 189 ? 9.747 -11.023 -20.742 1.00 95.94 189 VAL A O 1
ATOM 1494 N N . GLY A 1 190 ? 8.717 -11.581 -18.840 1.00 94.69 190 GLY A N 1
ATOM 1495 C CA . GLY A 1 190 ? 9.087 -12.997 -18.914 1.00 94.69 190 GLY A CA 1
ATOM 1496 C C . GLY A 1 190 ? 8.438 -13.758 -20.076 1.00 94.69 190 GLY A C 1
ATOM 1497 O O . GLY A 1 190 ? 8.973 -14.775 -20.520 1.00 94.69 190 GLY A O 1
ATOM 1498 N N . LYS A 1 191 ? 7.285 -13.292 -20.574 1.00 95.56 191 LYS A N 1
ATOM 1499 C CA . LYS A 1 191 ? 6.585 -13.889 -21.722 1.00 95.56 191 LYS A CA 1
ATOM 1500 C C . LYS A 1 191 ? 7.025 -13.312 -23.064 1.00 95.56 191 LYS A C 1
ATOM 1502 O O . LYS A 1 191 ? 6.768 -13.946 -24.087 1.00 95.56 191 LYS A O 1
ATOM 1507 N N . ASP A 1 192 ? 7.693 -12.165 -23.079 1.00 97.06 192 ASP A N 1
ATOM 1508 C CA . ASP A 1 192 ? 8.133 -11.517 -24.307 1.00 97.06 192 ASP A CA 1
ATOM 1509 C C . ASP A 1 192 ? 9.185 -12.379 -25.035 1.00 97.06 192 ASP A C 1
ATOM 1511 O O . ASP A 1 192 ? 10.202 -12.789 -24.469 1.00 97.06 192 ASP A O 1
ATOM 1515 N N . SER A 1 193 ? 8.895 -12.778 -26.276 1.00 95.56 193 SER A N 1
ATOM 1516 C CA . SER A 1 193 ? 9.808 -13.598 -27.086 1.00 95.56 193 SER A CA 1
ATOM 1517 C C . SER A 1 193 ? 10.969 -12.779 -27.638 1.00 95.56 193 SER A C 1
ATOM 1519 O O . SER A 1 193 ? 12.084 -13.281 -27.695 1.00 95.56 193 SER A O 1
ATOM 1521 N N . GLN A 1 194 ? 10.725 -11.512 -27.968 1.00 95.19 194 GLN A N 1
ATOM 1522 C CA . GLN A 1 194 ? 11.702 -10.622 -28.584 1.00 95.19 194 GLN A CA 1
ATOM 1523 C C . GLN A 1 194 ? 12.837 -10.278 -27.612 1.00 95.19 194 GLN A C 1
ATOM 1525 O O . GLN A 1 194 ? 14.006 -10.374 -27.972 1.00 95.19 194 GLN A O 1
ATOM 1530 N N . LEU A 1 195 ? 12.513 -9.994 -26.347 1.00 95.44 195 LEU A N 1
ATOM 1531 C CA . LEU A 1 195 ? 13.510 -9.839 -25.285 1.00 95.44 195 LEU A CA 1
ATOM 1532 C C . LEU A 1 195 ? 14.381 -11.095 -25.136 1.00 95.44 195 LEU A C 1
ATOM 1534 O O . LEU A 1 195 ? 15.598 -10.984 -25.004 1.00 95.44 195 LEU A O 1
ATOM 1538 N N . ARG A 1 196 ? 13.782 -12.290 -25.202 1.00 94.62 196 ARG A N 1
ATOM 1539 C CA . ARG A 1 196 ? 14.525 -13.559 -25.115 1.00 94.62 196 ARG A CA 1
ATOM 1540 C C . ARG A 1 196 ? 15.431 -13.788 -26.322 1.00 94.62 196 ARG A C 1
ATOM 1542 O O . ARG A 1 196 ? 16.565 -14.218 -26.138 1.00 94.62 196 ARG A O 1
ATOM 1549 N N . GLU A 1 197 ? 14.963 -13.479 -27.527 1.00 96.00 197 GLU A N 1
ATOM 1550 C CA . GLU A 1 197 ? 15.764 -13.544 -28.758 1.00 96.00 197 GLU A CA 1
ATOM 1551 C C . GLU A 1 197 ? 16.952 -12.577 -28.718 1.00 96.00 197 GLU A C 1
ATOM 1553 O O . GLU A 1 197 ? 18.050 -12.922 -29.148 1.00 96.00 197 GLU A O 1
ATOM 1558 N N . TRP A 1 198 ? 16.767 -11.400 -28.122 1.00 96.62 198 TRP A N 1
ATOM 1559 C CA . TRP A 1 198 ? 17.837 -10.429 -27.895 1.00 96.62 198 TRP A CA 1
ATOM 1560 C C . TRP A 1 198 ? 18.768 -10.775 -26.733 1.00 96.62 198 TRP A C 1
ATOM 1562 O O . TRP A 1 198 ? 19.696 -10.014 -26.460 1.00 96.62 198 TRP A O 1
ATOM 1572 N N . GLY A 1 199 ? 18.561 -11.913 -26.067 1.00 95.25 199 GLY A N 1
ATOM 1573 C CA . GLY A 1 199 ? 19.402 -12.385 -24.970 1.00 95.25 199 GLY A CA 1
ATOM 1574 C C . GLY A 1 199 ? 19.147 -11.683 -23.637 1.00 95.25 199 GLY A C 1
ATOM 1575 O O . GLY A 1 199 ? 19.994 -11.762 -22.750 1.00 95.25 199 GLY A O 1
ATOM 1576 N N . PHE A 1 200 ? 18.012 -10.997 -23.470 1.00 96.81 200 PHE A N 1
ATOM 1577 C CA . PHE A 1 200 ? 17.653 -10.393 -22.192 1.00 96.81 200 PHE A CA 1
ATOM 1578 C C . PHE A 1 200 ? 17.230 -11.452 -21.171 1.00 96.81 200 PHE A C 1
ATOM 1580 O O . PHE A 1 200 ? 16.395 -12.322 -21.442 1.00 96.81 200 PHE A O 1
ATOM 1587 N N . ARG A 1 201 ? 17.752 -11.323 -19.952 1.00 94.81 201 ARG A N 1
ATOM 1588 C CA . ARG A 1 201 ? 17.389 -12.147 -18.804 1.00 94.81 201 ARG A CA 1
ATOM 1589 C C . ARG A 1 201 ? 17.064 -11.265 -17.609 1.00 94.81 201 ARG A C 1
ATOM 1591 O O . ARG A 1 201 ? 17.899 -10.491 -17.153 1.00 94.81 201 ARG A O 1
ATOM 1598 N N . LEU A 1 202 ? 15.867 -11.437 -17.050 1.00 95.38 202 LEU A N 1
ATOM 1599 C CA . LEU A 1 202 ? 15.508 -10.823 -15.774 1.00 95.38 202 LEU A CA 1
ATOM 1600 C C . LEU A 1 202 ? 16.324 -11.474 -14.644 1.00 95.38 202 LEU A C 1
ATOM 1602 O O . LEU A 1 202 ? 16.320 -12.699 -14.506 1.00 95.38 202 LEU A O 1
ATOM 1606 N N . LEU A 1 203 ? 17.005 -10.656 -13.843 1.00 94.31 203 LEU A N 1
ATOM 1607 C CA . LEU A 1 203 ? 17.893 -11.097 -12.769 1.00 94.31 203 LEU A CA 1
ATOM 1608 C C . LEU A 1 203 ? 17.241 -10.962 -11.398 1.00 94.31 203 LEU A C 1
ATOM 1610 O O . LEU A 1 203 ? 17.161 -11.936 -10.650 1.00 94.31 203 LEU A O 1
ATOM 1614 N N . LEU A 1 204 ? 16.794 -9.755 -11.055 1.00 93.50 204 LEU A N 1
ATOM 1615 C CA . LEU A 1 204 ? 16.287 -9.455 -9.721 1.00 93.50 204 LEU A CA 1
ATOM 1616 C C . LEU A 1 204 ? 15.272 -8.315 -9.740 1.00 93.50 204 LEU A C 1
ATOM 1618 O O . LEU A 1 204 ? 15.171 -7.552 -10.700 1.00 93.50 204 LEU A O 1
ATOM 1622 N N . THR A 1 205 ? 14.511 -8.217 -8.655 1.00 93.50 205 THR A N 1
ATOM 1623 C CA . THR A 1 205 ? 13.463 -7.211 -8.479 1.00 93.50 205 THR A CA 1
ATOM 1624 C C . THR A 1 205 ? 13.609 -6.549 -7.119 1.00 93.50 205 THR A C 1
ATOM 1626 O O . THR A 1 205 ? 13.593 -7.247 -6.101 1.00 93.50 205 THR A O 1
ATOM 1629 N N . VAL A 1 206 ? 13.707 -5.223 -7.090 1.00 91.50 206 VAL A N 1
ATOM 1630 C CA . VAL A 1 206 ? 13.794 -4.426 -5.860 1.00 91.50 206 VAL A CA 1
ATOM 1631 C C . VAL A 1 206 ? 12.620 -3.460 -5.839 1.00 91.50 206 VAL A C 1
ATOM 1633 O O . VAL A 1 206 ? 12.654 -2.426 -6.486 1.00 91.50 206 VAL A O 1
ATOM 1636 N N . HIS A 1 207 ? 11.568 -3.798 -5.093 1.00 87.75 207 HIS A N 1
ATOM 1637 C CA . HIS A 1 207 ? 10.335 -3.002 -5.022 1.00 87.75 207 HIS A CA 1
ATOM 1638 C C . HIS A 1 207 ? 9.705 -2.719 -6.402 1.00 87.75 207 HIS A C 1
ATOM 1640 O O . HIS A 1 207 ? 9.043 -3.595 -6.959 1.00 87.75 207 HIS A O 1
ATOM 1646 N N . ASP A 1 208 ? 9.860 -1.502 -6.915 1.00 89.25 208 ASP A N 1
ATOM 1647 C CA . ASP A 1 208 ? 9.391 -1.007 -8.210 1.00 89.25 208 AS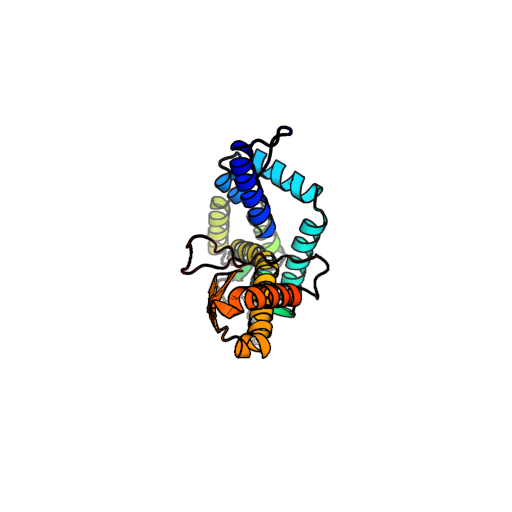P A CA 1
ATOM 1648 C C . ASP A 1 208 ? 10.452 -1.095 -9.324 1.00 89.25 208 ASP A C 1
ATOM 1650 O O . ASP A 1 208 ? 10.144 -0.834 -10.486 1.00 89.25 208 ASP A O 1
ATOM 1654 N N . GLU A 1 209 ? 11.670 -1.537 -9.004 1.00 93.38 209 GLU A N 1
ATOM 1655 C CA . GLU A 1 209 ? 12.773 -1.707 -9.948 1.00 93.38 209 GLU A CA 1
ATOM 1656 C C . GLU A 1 209 ? 12.896 -3.164 -10.420 1.00 93.38 209 GLU A C 1
ATOM 1658 O O . GLU A 1 209 ? 12.990 -4.105 -9.622 1.00 93.38 209 GLU A O 1
ATOM 1663 N N . LEU A 1 210 ? 12.935 -3.353 -11.741 1.00 94.88 210 LEU A N 1
ATOM 1664 C CA . LEU A 1 210 ? 13.231 -4.628 -12.389 1.00 94.88 210 LEU A CA 1
ATOM 1665 C C . LEU A 1 210 ? 14.612 -4.544 -13.039 1.00 94.88 210 LEU A C 1
ATOM 1667 O O . LEU A 1 210 ? 14.859 -3.663 -13.858 1.00 94.88 210 LEU A O 1
ATOM 1671 N N . ILE A 1 211 ? 15.500 -5.476 -12.697 1.00 94.94 211 ILE A N 1
ATOM 1672 C CA . ILE A 1 211 ? 16.880 -5.491 -13.186 1.00 94.94 211 ILE A CA 1
ATOM 1673 C C . ILE A 1 211 ? 17.103 -6.751 -14.007 1.00 94.94 211 ILE A C 1
ATOM 1675 O O . ILE A 1 211 ? 16.788 -7.860 -13.566 1.00 94.94 211 ILE A O 1
ATOM 1679 N N . GLY A 1 212 ? 17.678 -6.584 -15.192 1.00 94.88 212 GLY A N 1
ATOM 1680 C CA . GLY A 1 212 ? 18.078 -7.680 -16.060 1.00 94.88 212 GLY A CA 1
ATOM 1681 C C . GLY A 1 212 ? 19.406 -7.411 -16.751 1.00 94.88 212 GLY A C 1
ATOM 1682 O O . GLY A 1 212 ? 19.955 -6.316 -16.666 1.00 94.88 212 GLY A O 1
ATOM 1683 N N . GLU A 1 213 ? 19.908 -8.431 -17.431 1.00 95.62 213 GLU A N 1
ATOM 1684 C CA . GLU A 1 213 ? 21.124 -8.384 -18.242 1.00 95.62 213 GLU A CA 1
ATOM 1685 C C . GLU A 1 213 ? 20.795 -8.674 -19.705 1.00 95.62 213 GLU A C 1
ATOM 1687 O O . GLU A 1 213 ? 19.846 -9.400 -19.996 1.00 95.62 213 GLU A O 1
ATOM 1692 N N . CYS A 1 214 ? 21.573 -8.110 -20.626 1.00 95.31 214 CYS A N 1
ATOM 1693 C CA . CYS A 1 214 ? 21.499 -8.410 -22.055 1.00 95.31 214 CYS A CA 1
ATOM 1694 C C . CYS A 1 214 ? 22.860 -8.162 -22.735 1.00 95.31 214 CYS A C 1
ATOM 1696 O O . CYS A 1 214 ? 23.689 -7.426 -22.189 1.00 95.31 214 CYS A O 1
ATOM 1698 N N . PRO A 1 215 ? 23.105 -8.754 -23.919 1.00 95.25 215 PRO A N 1
ATOM 1699 C CA . PRO A 1 215 ? 24.243 -8.414 -24.766 1.00 95.25 215 PRO A CA 1
ATOM 1700 C C . PRO A 1 215 ? 24.271 -6.923 -25.124 1.00 95.25 215 PRO A C 1
ATOM 1702 O O . PRO A 1 215 ? 23.234 -6.317 -25.407 1.00 95.25 215 PRO A O 1
ATOM 1705 N N . LYS A 1 216 ? 25.475 -6.338 -25.150 1.00 92.50 216 LYS A N 1
ATOM 1706 C CA . LYS A 1 216 ? 25.674 -4.898 -25.381 1.00 92.50 216 LYS A CA 1
ATOM 1707 C C . LYS A 1 216 ? 25.148 -4.449 -26.745 1.00 92.50 216 LYS A C 1
ATOM 1709 O O . LYS A 1 216 ? 24.693 -3.315 -26.857 1.00 92.50 216 LYS A O 1
ATOM 1714 N N . GLU A 1 217 ? 25.161 -5.325 -27.754 1.00 93.19 217 GLU A N 1
ATOM 1715 C CA . GLU A 1 217 ? 24.685 -4.990 -29.101 1.00 93.19 217 GLU A CA 1
ATOM 1716 C C . GLU A 1 217 ? 23.176 -4.711 -29.150 1.00 93.19 217 GLU A C 1
ATOM 1718 O O . GLU A 1 217 ? 22.731 -3.927 -29.984 1.00 93.19 217 GLU A O 1
ATOM 1723 N N . ASN A 1 218 ? 22.399 -5.320 -28.246 1.00 93.75 218 ASN A N 1
ATOM 1724 C CA . ASN A 1 218 ? 20.936 -5.217 -28.225 1.00 93.75 218 ASN A CA 1
ATOM 1725 C C . ASN A 1 218 ? 20.411 -4.287 -27.120 1.00 93.75 218 ASN A C 1
ATOM 1727 O O . ASN A 1 218 ? 19.199 -4.152 -26.943 1.00 93.75 218 ASN A O 1
ATOM 1731 N N . ALA A 1 219 ? 21.303 -3.671 -26.338 1.00 93.12 219 ALA A N 1
ATOM 1732 C CA . ALA A 1 219 ? 20.946 -2.996 -25.094 1.00 93.12 219 ALA A CA 1
ATOM 1733 C C . ALA A 1 219 ? 19.924 -1.865 -25.288 1.00 93.12 219 ALA A C 1
ATOM 1735 O O . ALA A 1 219 ? 19.014 -1.712 -24.472 1.00 93.12 219 ALA A O 1
ATOM 1736 N N . LYS A 1 220 ? 20.021 -1.116 -26.393 1.00 92.69 220 LYS A N 1
ATOM 1737 C CA . LYS A 1 220 ? 19.080 -0.038 -26.718 1.00 92.69 220 LYS A CA 1
ATOM 1738 C C . LYS A 1 220 ? 1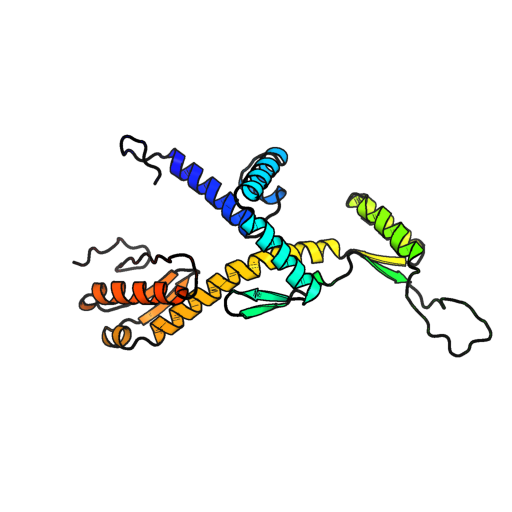7.679 -0.569 -27.027 1.00 92.69 220 LYS A C 1
ATOM 1740 O O . LYS A 1 220 ? 16.714 -0.128 -26.406 1.00 92.69 220 LYS A O 1
ATOM 1745 N N . GLN A 1 221 ? 17.557 -1.547 -27.930 1.00 94.31 221 GLN A N 1
ATOM 1746 C CA . GLN A 1 221 ? 16.246 -2.112 -28.276 1.00 94.31 221 GLN A CA 1
ATOM 1747 C C . GLN A 1 221 ? 15.610 -2.828 -27.078 1.00 94.31 221 GLN A C 1
ATOM 1749 O O . GLN A 1 221 ? 14.401 -2.728 -26.854 1.00 94.31 221 GLN A O 1
ATOM 1754 N N . VAL A 1 222 ? 16.430 -3.517 -26.277 1.00 95.69 222 VAL A N 1
ATOM 1755 C CA . VAL A 1 222 ? 16.000 -4.136 -25.021 1.00 95.69 222 VAL A CA 1
ATOM 1756 C C . VAL A 1 222 ? 15.464 -3.079 -24.061 1.00 95.69 222 VAL A C 1
ATOM 1758 O O . VAL A 1 222 ? 14.371 -3.268 -23.540 1.00 95.69 222 VAL A O 1
ATOM 1761 N N . ALA A 1 223 ? 16.170 -1.965 -23.853 1.00 94.31 223 ALA A N 1
ATOM 1762 C CA . ALA A 1 223 ? 15.740 -0.903 -22.945 1.00 94.31 223 ALA A CA 1
ATOM 1763 C C . ALA A 1 223 ? 14.391 -0.286 -23.354 1.00 94.31 223 ALA A C 1
ATOM 1765 O O . ALA A 1 223 ? 13.500 -0.139 -22.513 1.00 94.31 223 ALA A O 1
ATOM 1766 N N . GLU A 1 224 ? 14.212 0.013 -24.644 1.00 94.50 224 GLU A N 1
ATOM 1767 C CA . GLU A 1 224 ? 12.958 0.550 -25.187 1.00 94.50 224 GLU A CA 1
ATOM 1768 C C . GLU A 1 224 ? 11.795 -0.435 -24.995 1.00 94.50 224 GLU A C 1
ATOM 1770 O O . GLU A 1 224 ? 10.740 -0.071 -24.466 1.00 94.50 224 GLU A O 1
ATOM 1775 N N . ARG A 1 225 ? 11.993 -1.709 -25.366 1.00 95.62 225 ARG A N 1
ATOM 1776 C CA . ARG A 1 225 ? 10.961 -2.747 -25.228 1.00 95.62 225 ARG A CA 1
ATOM 1777 C C . ARG A 1 225 ? 10.639 -3.033 -23.766 1.00 95.62 225 ARG A C 1
ATOM 1779 O O . ARG A 1 225 ? 9.470 -3.163 -23.412 1.00 95.62 225 ARG A O 1
ATOM 1786 N N . PHE A 1 226 ? 11.656 -3.114 -22.918 1.00 95.19 226 PHE A N 1
ATOM 1787 C CA . PHE A 1 226 ? 11.517 -3.386 -21.494 1.00 95.19 226 PHE A CA 1
ATOM 1788 C C . PHE A 1 226 ? 10.723 -2.285 -20.785 1.00 95.19 226 PHE A C 1
ATOM 1790 O O . PHE A 1 226 ? 9.743 -2.589 -20.103 1.00 95.19 226 PHE A O 1
ATOM 1797 N N . SER A 1 227 ? 11.061 -1.013 -21.028 1.00 95.06 227 SER A N 1
ATOM 1798 C CA . SER A 1 227 ? 10.304 0.131 -20.501 1.00 95.06 227 SER A CA 1
ATOM 1799 C C . SER A 1 227 ? 8.853 0.133 -21.001 1.00 95.06 227 SER A C 1
ATOM 1801 O O . SER A 1 227 ? 7.921 0.302 -20.210 1.00 95.06 227 SER A O 1
ATOM 1803 N N . ALA A 1 228 ? 8.628 -0.159 -22.289 1.00 95.62 228 ALA A N 1
ATOM 1804 C CA . ALA A 1 228 ? 7.281 -0.249 -22.850 1.00 95.62 228 ALA A CA 1
ATOM 1805 C C . ALA A 1 228 ? 6.423 -1.332 -22.167 1.00 95.62 228 ALA A C 1
ATOM 1807 O O . ALA A 1 228 ? 5.265 -1.073 -21.838 1.00 95.62 228 ALA A O 1
ATOM 1808 N N . LEU A 1 229 ? 6.985 -2.515 -21.891 1.00 96.12 229 LEU A N 1
ATOM 1809 C CA . LEU A 1 229 ? 6.283 -3.591 -21.176 1.00 96.12 229 LEU A CA 1
ATOM 1810 C C . LEU A 1 229 ? 5.970 -3.219 -19.719 1.00 96.12 229 LEU A C 1
ATOM 1812 O O . LEU A 1 229 ? 4.918 -3.596 -19.197 1.00 96.12 229 LEU A O 1
ATOM 1816 N N . MET A 1 230 ? 6.855 -2.466 -19.058 1.00 94.50 230 MET A N 1
ATOM 1817 C CA . MET A 1 230 ? 6.592 -1.950 -17.711 1.00 94.50 230 MET A CA 1
ATOM 1818 C C . MET A 1 230 ? 5.428 -0.954 -17.704 1.00 94.50 230 MET A C 1
ATOM 1820 O O . MET A 1 230 ? 4.553 -1.051 -16.844 1.00 94.50 230 MET A O 1
ATOM 1824 N N . ILE A 1 231 ? 5.367 -0.045 -18.680 1.00 94.94 231 ILE A N 1
ATOM 1825 C CA . ILE A 1 231 ? 4.240 0.887 -18.844 1.00 94.94 231 ILE A CA 1
ATOM 1826 C C . ILE A 1 231 ? 2.953 0.119 -19.175 1.00 94.94 231 ILE A C 1
ATOM 1828 O O . ILE A 1 231 ? 1.894 0.414 -18.618 1.00 94.94 231 ILE A O 1
ATOM 1832 N N . GLU A 1 232 ? 3.036 -0.913 -20.019 1.00 94.94 232 GLU A N 1
ATOM 1833 C CA . GLU A 1 232 ? 1.882 -1.736 -20.385 1.00 94.94 232 GLU A CA 1
ATOM 1834 C C . GLU A 1 232 ? 1.244 -2.429 -19.168 1.00 94.94 232 GLU A C 1
ATOM 1836 O O . GLU A 1 232 ? 0.021 -2.579 -19.106 1.00 94.94 232 GLU A O 1
ATOM 1841 N N . ALA A 1 233 ? 2.031 -2.801 -18.155 1.00 94.00 233 ALA A N 1
ATOM 1842 C CA . ALA A 1 233 ? 1.512 -3.417 -16.932 1.00 94.00 233 ALA A CA 1
ATOM 1843 C C . ALA A 1 233 ? 0.473 -2.540 -16.202 1.00 94.00 233 ALA A C 1
ATOM 1845 O O . ALA A 1 233 ? -0.419 -3.071 -15.524 1.00 94.00 233 ALA A O 1
ATOM 1846 N N . ALA A 1 234 ? 0.574 -1.222 -16.381 1.00 93.00 234 ALA A N 1
ATOM 1847 C CA . ALA A 1 234 ? -0.264 -0.199 -15.775 1.00 93.00 234 ALA A CA 1
ATOM 1848 C C . ALA A 1 234 ? -1.370 0.336 -16.706 1.00 93.00 234 ALA A C 1
ATOM 1850 O O . ALA A 1 234 ? -2.078 1.260 -16.321 1.00 93.00 234 ALA A O 1
ATOM 1851 N N . LYS A 1 235 ? -1.554 -0.237 -17.905 1.00 90.81 235 LYS A N 1
ATOM 1852 C CA . LYS A 1 235 ? -2.494 0.279 -18.925 1.00 90.81 235 LYS A CA 1
ATOM 1853 C C . LYS A 1 235 ? -3.957 0.371 -18.486 1.00 90.81 235 LYS A C 1
ATOM 1855 O O . LYS A 1 235 ? -4.722 1.114 -19.084 1.00 90.81 235 LYS A O 1
ATOM 1860 N N . ASP A 1 236 ? -4.333 -0.406 -17.473 1.00 90.25 236 ASP A N 1
ATOM 1861 C CA . ASP A 1 236 ? -5.695 -0.445 -16.934 1.00 90.25 236 ASP A CA 1
ATOM 1862 C C . ASP A 1 236 ? -5.962 0.703 -15.934 1.00 90.25 236 ASP A C 1
ATOM 1864 O O . ASP A 1 236 ? -7.050 0.777 -15.368 1.00 90.25 236 ASP A O 1
ATOM 1868 N N . LEU A 1 237 ? -4.966 1.553 -15.651 1.00 91.19 237 LEU A N 1
ATOM 1869 C CA . LEU A 1 237 ? -5.080 2.689 -14.737 1.00 91.19 237 LEU A CA 1
ATOM 1870 C C . LEU A 1 237 ? -5.374 3.983 -15.503 1.00 91.19 237 LEU A C 1
ATOM 1872 O O . LEU A 1 237 ? -4.800 4.237 -16.557 1.00 91.19 237 LEU A O 1
ATOM 1876 N N . ASP A 1 238 ? -6.182 4.857 -14.904 1.00 90.50 238 ASP A N 1
ATOM 1877 C CA . ASP A 1 238 ? -6.547 6.155 -15.495 1.00 90.50 238 ASP A CA 1
ATOM 1878 C C . ASP A 1 238 ? -5.383 7.164 -15.542 1.00 90.50 238 ASP A C 1
ATOM 1880 O O . ASP A 1 238 ? -5.461 8.195 -16.212 1.00 90.50 238 ASP A O 1
ATOM 1884 N N . VAL A 1 239 ? -4.300 6.901 -14.802 1.00 89.19 239 VAL A N 1
ATOM 1885 C CA . VAL A 1 239 ? -3.148 7.803 -14.689 1.00 89.19 239 VAL A CA 1
ATOM 1886 C C . VAL A 1 239 ? -2.016 7.319 -15.600 1.00 89.19 239 VAL A C 1
ATOM 1888 O O . VAL A 1 239 ? -1.570 6.177 -15.449 1.00 89.19 239 VAL A O 1
ATOM 1891 N N . PRO A 1 240 ? -1.487 8.180 -16.496 1.00 89.38 240 PRO A N 1
ATOM 1892 C CA . PRO A 1 240 ? -0.354 7.828 -17.342 1.00 89.38 240 PRO A CA 1
ATOM 1893 C C . PRO A 1 240 ? 0.849 7.378 -16.510 1.00 89.38 240 PRO A C 1
ATOM 1895 O O . PRO A 1 240 ? 1.294 8.080 -15.600 1.00 89.38 240 PRO A O 1
ATOM 1898 N N . SER A 1 241 ? 1.386 6.208 -16.846 1.00 89.75 241 SER A N 1
ATOM 1899 C CA . SER A 1 241 ? 2.561 5.647 -16.182 1.00 89.75 241 SER A CA 1
ATOM 1900 C C . SER A 1 241 ? 3.834 5.972 -16.955 1.00 89.75 241 SER A C 1
ATOM 1902 O O . SER A 1 241 ? 3.844 5.993 -18.184 1.00 89.75 241 SER A O 1
ATOM 1904 N N . LYS A 1 242 ? 4.920 6.210 -16.221 1.00 92.19 242 LYS A N 1
ATOM 1905 C CA . LYS A 1 242 ? 6.256 6.459 -16.765 1.00 92.19 242 LYS A CA 1
ATOM 1906 C C . LYS A 1 242 ? 7.221 5.430 -16.184 1.00 92.19 242 LYS A C 1
ATOM 1908 O O . LYS A 1 242 ? 7.173 5.171 -14.985 1.00 92.19 242 LYS A O 1
ATOM 1913 N N . CYS A 1 243 ? 8.104 4.886 -17.018 1.00 92.75 243 CYS A N 1
ATOM 1914 C CA . CYS A 1 243 ? 9.192 4.011 -16.597 1.00 92.75 243 CYS A CA 1
ATOM 1915 C C . CYS A 1 243 ? 10.529 4.616 -17.037 1.00 92.75 243 CYS A C 1
ATOM 1917 O O . CYS A 1 243 ? 10.753 4.837 -18.228 1.00 92.75 243 CYS A O 1
ATOM 1919 N N . ASP A 1 244 ? 11.393 4.907 -16.066 1.00 91.75 244 ASP A N 1
ATOM 1920 C CA . ASP A 1 244 ? 12.764 5.338 -16.320 1.00 91.75 244 ASP A CA 1
ATOM 1921 C C . ASP A 1 244 ? 13.651 4.098 -16.496 1.00 91.75 244 ASP A C 1
ATOM 1923 O O . ASP A 1 244 ? 13.610 3.179 -15.679 1.00 91.75 244 ASP A O 1
ATOM 1927 N N . VAL A 1 245 ? 14.442 4.068 -17.571 1.00 91.88 245 VAL A N 1
ATOM 1928 C CA . VAL A 1 245 ? 15.366 2.972 -17.884 1.00 91.88 245 VAL A CA 1
ATOM 1929 C C . VAL A 1 245 ? 16.795 3.498 -17.905 1.00 91.88 245 VAL A C 1
ATOM 1931 O O . VAL A 1 245 ? 17.066 4.566 -18.450 1.00 91.88 245 VAL A O 1
ATOM 1934 N N . VAL A 1 246 ? 17.706 2.751 -17.287 1.00 92.31 246 VAL A N 1
ATOM 1935 C CA . VAL A 1 246 ? 19.131 3.082 -17.224 1.00 92.31 246 VAL A CA 1
ATOM 1936 C C . VAL A 1 246 ? 19.918 1.837 -17.599 1.00 92.31 246 VAL A C 1
ATOM 1938 O O . VAL A 1 246 ? 19.653 0.756 -17.076 1.00 92.31 246 VAL A O 1
ATOM 1941 N N . ILE A 1 247 ? 20.881 1.990 -18.506 1.00 93.50 247 ILE A N 1
ATOM 1942 C CA . ILE A 1 247 ? 21.769 0.909 -18.932 1.00 93.50 247 ILE A CA 1
ATOM 1943 C C . ILE A 1 247 ? 23.122 1.114 -18.255 1.00 93.50 247 ILE A C 1
ATOM 1945 O O . ILE A 1 247 ? 23.697 2.196 -18.347 1.00 93.50 247 ILE A O 1
ATOM 1949 N N . THR A 1 248 ? 23.636 0.091 -17.574 1.00 93.25 248 THR A N 1
ATOM 1950 C CA . THR A 1 248 ? 24.924 0.148 -16.866 1.00 93.25 248 THR A CA 1
ATOM 1951 C C . THR A 1 248 ? 25.687 -1.171 -17.018 1.00 93.25 248 THR A C 1
ATOM 1953 O O . THR A 1 248 ? 25.084 -2.224 -17.207 1.00 93.25 248 THR A O 1
ATOM 1956 N N . GLU A 1 249 ? 27.022 -1.145 -16.907 1.00 90.44 249 GLU A N 1
ATOM 1957 C CA . GLU A 1 249 ? 27.844 -2.379 -16.916 1.00 90.44 249 GLU A CA 1
ATOM 1958 C C . GLU A 1 249 ? 27.800 -3.133 -15.578 1.00 90.44 249 GLU A C 1
ATOM 1960 O O . GLU A 1 249 ? 28.090 -4.325 -15.502 1.00 90.44 249 GLU A O 1
ATOM 1965 N N . ARG A 1 250 ? 27.447 -2.429 -14.500 1.00 89.19 250 ARG A N 1
ATOM 1966 C CA . ARG A 1 250 ? 27.281 -2.967 -13.147 1.00 89.19 250 ARG A CA 1
ATOM 1967 C C . ARG A 1 250 ? 26.193 -2.199 -12.410 1.00 89.19 250 ARG A C 1
ATOM 1969 O O . ARG A 1 250 ? 25.924 -1.041 -12.734 1.00 89.19 250 ARG A O 1
ATOM 1976 N N . TRP A 1 251 ? 25.578 -2.817 -11.407 1.00 84.81 251 TRP A N 1
ATOM 1977 C CA . TRP A 1 251 ? 24.545 -2.158 -10.605 1.00 84.81 251 TRP A CA 1
ATOM 1978 C C . TRP A 1 251 ? 25.134 -0.945 -9.863 1.00 84.81 251 TRP A C 1
ATOM 1980 O O . TRP A 1 251 ? 26.214 -1.052 -9.283 1.00 84.81 251 TRP A O 1
ATOM 1990 N N . TYR A 1 252 ? 24.461 0.210 -9.939 1.00 80.31 252 TYR A N 1
ATOM 1991 C CA . TYR A 1 252 ? 24.964 1.527 -9.500 1.00 80.31 252 TYR A CA 1
ATOM 1992 C C . TYR A 1 252 ? 26.239 2.025 -10.212 1.00 80.31 252 TYR A C 1
ATOM 1994 O O . TYR A 1 252 ? 26.942 2.891 -9.695 1.00 80.31 252 TYR A O 1
ATOM 2002 N N . GLY A 1 253 ? 26.557 1.483 -11.389 1.00 85.25 253 GLY A N 1
ATOM 2003 C CA . GLY A 1 253 ? 27.575 2.051 -12.272 1.00 85.25 253 GLY A CA 1
ATOM 2004 C C . GLY A 1 253 ? 27.101 3.324 -12.976 1.00 85.25 253 GLY A C 1
ATOM 2005 O O . GLY A 1 253 ? 25.929 3.693 -12.900 1.00 85.25 253 GLY A O 1
ATOM 2006 N N . ASP A 1 254 ? 28.022 3.966 -13.690 1.00 87.81 254 ASP A N 1
ATOM 2007 C CA . ASP A 1 254 ? 27.696 5.128 -14.510 1.00 87.81 254 ASP A CA 1
ATOM 2008 C C . ASP A 1 254 ? 26.773 4.723 -15.676 1.00 87.81 254 ASP A C 1
ATOM 2010 O O . ASP A 1 254 ? 26.982 3.660 -16.278 1.00 87.81 254 ASP A O 1
ATOM 2014 N N . PRO A 1 255 ? 25.749 5.538 -15.997 1.00 86.88 255 PRO A N 1
ATOM 2015 C CA . PRO A 1 255 ? 24.900 5.307 -17.157 1.00 86.88 255 PRO A CA 1
ATOM 2016 C C . PRO A 1 255 ? 25.728 5.246 -18.440 1.00 86.88 255 PRO A C 1
ATOM 2018 O O . PRO A 1 255 ? 26.551 6.123 -18.706 1.00 86.88 255 PRO A O 1
ATOM 2021 N N . LEU A 1 256 ? 25.485 4.220 -19.247 1.00 83.31 256 LEU A N 1
ATOM 2022 C CA . LEU A 1 256 ? 26.037 4.121 -20.587 1.00 83.31 256 LEU A CA 1
ATOM 2023 C C . LEU A 1 256 ? 25.152 4.892 -21.561 1.00 83.31 256 LEU A C 1
ATOM 2025 O O . LEU A 1 256 ? 23.952 4.631 -21.652 1.00 83.31 256 LEU A O 1
ATOM 2029 N N . ASP A 1 257 ? 25.764 5.784 -22.332 1.00 74.44 257 ASP A N 1
ATOM 2030 C CA . ASP A 1 257 ? 25.109 6.415 -23.472 1.00 74.44 257 ASP A CA 1
ATOM 2031 C C . ASP A 1 257 ? 25.255 5.476 -24.676 1.00 74.44 257 ASP A C 1
ATOM 2033 O O . ASP A 1 257 ? 26.318 5.374 -25.295 1.00 74.44 257 ASP A O 1
ATOM 2037 N N . ILE A 1 258 ? 24.218 4.681 -24.934 1.00 65.50 258 ILE A N 1
ATOM 2038 C CA . ILE A 1 258 ? 24.202 3.719 -26.039 1.00 65.50 258 ILE A CA 1
ATOM 2039 C C . ILE A 1 258 ? 23.400 4.349 -27.178 1.00 65.50 258 ILE A C 1
ATOM 2041 O O . ILE A 1 258 ? 22.173 4.434 -27.105 1.00 65.50 258 ILE A O 1
ATOM 2045 N N . ALA A 1 259 ? 24.127 4.839 -28.188 1.00 49.78 259 ALA A N 1
ATOM 2046 C CA . ALA A 1 259 ? 23.586 5.482 -29.388 1.00 49.78 259 ALA A CA 1
ATOM 2047 C C . ALA A 1 259 ? 22.689 4.551 -30.215 1.00 49.78 259 ALA A C 1
ATOM 2049 O O . ALA A 1 259 ? 22.983 3.341 -30.314 1.00 49.78 259 ALA A O 1
#

Secondary structure (DSSP, 8-state):
-PBPTTS-B-HHHHHHHHHHHHHHHHHHTT--HHHHHHHHT--HHHHHHHHHHHHHH-HHHHHHHHHHHHHHHHHSEEE-TT--EEE-GGGGS-SEEEEESS---SS--TT-TT-----BPPHHHHHHHHHHHHH--HHHHHHHHHHHHHTTEEEEE-HHHHHHHHHHHHHHHHHHHHHHHHHHHHHHHHH-HHHHHTT-EEEEEETTEEEEE--GGGHHHHHHHHHHHHHHTTTTSSSPP-------SSTTPPPP---

Radius of gyration: 27.53 Å; chains: 1; bounding box: 65×59×71 Å